Protein AF-0000000087667463 (afdb_homodimer)

Structure (mmCIF, N/CA/C/O backbone):
data_AF-0000000087667463-model_v1
#
loop_
_entity.id
_entity.type
_entity.pdbx_description
1 polymer 'Transcriptional regulator'
#
loop_
_atom_site.group_PDB
_atom_site.id
_atom_site.type_symbol
_atom_site.label_atom_id
_atom_site.label_alt_id
_atom_site.label_comp_id
_atom_site.label_asym_id
_atom_site.label_entity_id
_atom_site.label_seq_id
_atom_site.pdbx_PDB_ins_code
_atom_site.Cartn_x
_atom_site.Cartn_y
_atom_site.Cartn_z
_atom_site.occupancy
_atom_site.B_iso_or_equiv
_atom_site.auth_seq_id
_atom_site.auth_comp_id
_atom_site.auth_asym_id
_atom_site.auth_atom_id
_atom_site.pdbx_PDB_model_num
ATOM 1 N N . MET A 1 1 ? -29.719 49.25 35.094 1 27.09 1 MET A N 1
ATOM 2 C CA . MET A 1 1 ? -29.391 49.5 33.688 1 27.09 1 MET A CA 1
ATOM 3 C C . MET A 1 1 ? -28.266 48.594 33.219 1 27.09 1 MET A C 1
ATOM 5 O O . MET A 1 1 ? -27.125 48.719 33.656 1 27.09 1 MET A O 1
ATOM 9 N N . GLY A 1 2 ? -28.531 47.281 32.938 1 29.91 2 GLY A N 1
ATOM 10 C CA . GLY A 1 2 ? -27.625 46.188 32.688 1 29.91 2 GLY A CA 1
ATOM 11 C C . GLY A 1 2 ? -26.734 46.375 31.5 1 29.91 2 GLY A C 1
ATOM 12 O O . GLY A 1 2 ? -27.203 46.75 30.422 1 29.91 2 GLY A O 1
ATOM 13 N N . GLN A 1 3 ? -25.438 46.906 31.562 1 31.77 3 GLN A N 1
ATOM 14 C CA . GLN A 1 3 ? -24.422 47.188 30.547 1 31.77 3 GLN A CA 1
ATOM 15 C C . GLN A 1 3 ? -24.234 46 29.625 1 31.77 3 GLN A C 1
ATOM 17 O O . GLN A 1 3 ? -23.844 44.938 30.062 1 31.77 3 GLN A O 1
ATOM 22 N N . SER A 1 4 ? -25.047 45.906 28.531 1 30.77 4 SER A N 1
ATOM 23 C CA . SER A 1 4 ? -24.906 44.969 27.438 1 30.77 4 SER A CA 1
ATOM 24 C C . SER A 1 4 ? -23.516 45 26.828 1 30.77 4 SER A C 1
ATOM 26 O O . SER A 1 4 ? -23.094 46.031 26.297 1 30.77 4 SER A O 1
ATOM 28 N N . ILE A 1 5 ? -22.5 44.438 27.344 1 35.69 5 ILE A N 1
ATOM 29 C CA . ILE A 1 5 ? -21.172 44.281 26.734 1 35.69 5 ILE A CA 1
ATOM 30 C C . ILE A 1 5 ? -21.312 43.781 25.297 1 35.69 5 ILE A C 1
ATOM 32 O O . ILE A 1 5 ? -21.781 42.688 25.078 1 35.69 5 ILE A O 1
ATOM 36 N N . ILE A 1 6 ? -21.781 44.625 24.375 1 33.06 6 ILE A N 1
ATOM 37 C CA . ILE A 1 6 ? -21.719 44.281 22.953 1 33.06 6 ILE A CA 1
ATOM 38 C C . ILE A 1 6 ? -20.297 43.844 22.609 1 33.06 6 ILE A C 1
ATOM 40 O O . ILE A 1 6 ? -19.359 44.625 22.719 1 33.06 6 ILE A O 1
ATOM 44 N N . ALA A 1 7 ? -19.938 42.656 22.844 1 36.66 7 ALA A N 1
ATOM 45 C CA . ALA A 1 7 ? -18.703 42.094 22.281 1 36.66 7 ALA A CA 1
ATOM 46 C C . ALA A 1 7 ? -18.516 42.531 20.844 1 36.66 7 ALA A C 1
ATOM 48 O O . ALA A 1 7 ? -19.422 42.406 20.016 1 36.66 7 ALA A O 1
ATOM 49 N N . ASP A 1 8 ? -17.828 43.594 20.625 1 32.53 8 ASP A N 1
ATOM 50 C CA . ASP A 1 8 ? -17.344 43.969 19.297 1 32.53 8 ASP A CA 1
ATOM 51 C C . ASP A 1 8 ? -16.906 42.75 18.5 1 32.53 8 ASP A C 1
ATOM 53 O O . ASP A 1 8 ? -15.961 42.062 18.891 1 32.53 8 ASP A O 1
ATOM 57 N N . ARG A 1 9 ? -17.844 42 17.969 1 36.62 9 ARG A N 1
ATOM 58 C CA . ARG A 1 9 ? -17.516 41.062 16.922 1 36.62 9 ARG A CA 1
ATOM 59 C C . ARG A 1 9 ? -16.625 41.688 15.859 1 36.62 9 ARG A C 1
ATOM 61 O O . ARG A 1 9 ? -17.109 42.406 14.969 1 36.62 9 ARG A O 1
ATOM 68 N N . GLY A 1 10 ? -15.555 42.281 16.188 1 34.34 10 GLY A N 1
ATOM 69 C CA . GLY A 1 10 ? -14.664 42.594 15.078 1 34.34 10 GLY A CA 1
ATOM 70 C C . GLY A 1 10 ? -14.609 41.5 14.031 1 34.34 10 GLY A C 1
ATOM 71 O O . GLY A 1 10 ? -13.961 40.469 14.234 1 34.34 10 GLY A O 1
ATOM 72 N N . VAL A 1 11 ? -15.656 41.125 13.305 1 37.19 11 VAL A N 1
ATOM 73 C CA . VAL A 1 11 ? -15.508 40.438 12.039 1 37.19 11 VAL A CA 1
ATOM 74 C C . VAL A 1 11 ? -14.328 41 11.258 1 37.19 11 VAL A C 1
ATOM 76 O O . VAL A 1 11 ? -14.312 42.188 10.938 1 37.19 11 VAL A O 1
ATOM 79 N N . MET A 1 12 ? -13.117 40.781 11.523 1 37.16 12 MET A N 1
ATOM 80 C CA . MET A 1 12 ? -12.086 41.094 10.539 1 37.16 12 MET A CA 1
ATOM 81 C C . MET A 1 12 ? -12.617 40.969 9.117 1 37.16 12 MET A C 1
ATOM 83 O O . MET A 1 12 ? -13.156 39.938 8.742 1 37.16 12 MET A O 1
ATOM 87 N N . GLY A 1 13 ? -13.266 41.938 8.375 1 36.5 13 GLY A N 1
ATOM 88 C CA . GLY A 1 13 ? -13.555 42.125 6.965 1 36.5 13 GLY A CA 1
ATOM 89 C C . GLY A 1 13 ? -12.656 41.312 6.059 1 36.5 13 GLY A C 1
ATOM 90 O O . GLY A 1 13 ? -11.641 40.781 6.504 1 36.5 13 GLY A O 1
ATOM 91 N N . GLU A 1 14 ? -13.18 40.906 4.766 1 41.84 14 GLU A N 1
ATOM 92 C CA . GLU A 1 14 ? -12.531 40.281 3.605 1 41.84 14 GLU A CA 1
ATOM 93 C C . GLU A 1 14 ? -11.109 40.812 3.432 1 41.84 14 GLU A C 1
ATOM 95 O O . GLU A 1 14 ? -10.523 40.688 2.352 1 41.84 14 GLU A O 1
ATOM 100 N N . HIS A 1 15 ? -10.578 41.75 4.102 1 43.38 15 HIS A N 1
ATOM 101 C CA . HIS A 1 15 ? -9.242 42.25 3.781 1 43.38 15 HIS A CA 1
ATOM 102 C C . HIS A 1 15 ? -8.25 41.094 3.643 1 43.38 15 HIS A C 1
ATOM 104 O O . HIS A 1 15 ? -8.5 40 4.141 1 43.38 15 HIS A O 1
ATOM 110 N N . SER A 1 16 ? -7.141 41.406 2.828 1 52.19 16 SER A N 1
ATOM 111 C CA . SER A 1 16 ? -5.941 40.656 2.463 1 52.19 16 SER A CA 1
ATOM 112 C C . SER A 1 16 ? -5.41 39.844 3.645 1 52.19 16 SER A C 1
ATOM 114 O O . SER A 1 16 ? -4.582 40.344 4.418 1 52.19 16 SER A O 1
ATOM 116 N N . ARG A 1 17 ? -6.094 39.094 4.371 1 67.06 17 ARG A N 1
ATOM 117 C CA . ARG A 1 17 ? -5.66 38.5 5.617 1 67.06 17 ARG A CA 1
ATOM 118 C C . ARG A 1 17 ? -4.453 37.594 5.395 1 67.06 17 ARG A C 1
ATOM 120 O O . ARG A 1 17 ? -4.406 36.844 4.422 1 67.06 17 ARG A O 1
ATOM 127 N N . LYS A 1 18 ? -3.363 38.031 5.926 1 87.12 18 LYS A N 1
ATOM 128 C CA . LYS A 1 18 ? -2.162 37.219 6.043 1 87.12 18 LYS A CA 1
ATOM 129 C C . LYS A 1 18 ? -2.52 35.781 6.336 1 87.12 18 LYS A C 1
ATOM 131 O O . LYS A 1 18 ? -3.453 35.5 7.094 1 87.12 18 LYS A O 1
ATOM 136 N N . PRO A 1 19 ? -1.957 34.906 5.648 1 94 19 PRO A N 1
ATOM 137 C CA . PRO A 1 19 ? -2.186 33.5 5.961 1 94 19 PRO A CA 1
ATOM 138 C C . PRO A 1 19 ? -2.055 33.188 7.449 1 94 19 PRO A C 1
ATOM 140 O O . PRO A 1 19 ? -1.229 33.812 8.141 1 94 19 PRO A O 1
ATOM 143 N N . TYR A 1 20 ? -2.92 32.375 7.926 1 95.19 20 TYR A N 1
ATOM 144 C CA . TYR A 1 20 ? -2.848 31.938 9.312 1 95.19 20 TYR A CA 1
ATOM 145 C C . TYR A 1 20 ? -1.915 30.734 9.453 1 95.19 20 TYR A C 1
ATOM 147 O O . TYR A 1 20 ? -2.066 29.734 8.742 1 95.19 20 TYR A O 1
ATOM 155 N N . HIS A 1 21 ? -0.917 30.828 10.32 1 96.5 21 HIS A N 1
ATOM 156 C CA . HIS A 1 21 ? -0.039 29.703 10.625 1 96.5 21 HIS A CA 1
ATOM 157 C C . HIS A 1 21 ? -0.737 28.688 11.531 1 96.5 21 HIS A C 1
ATOM 159 O O . HIS A 1 21 ? -0.805 28.875 12.742 1 96.5 21 HIS A O 1
ATOM 165 N N . TYR A 1 22 ? -1.248 27.688 10.984 1 96.81 22 TYR A N 1
ATOM 166 C CA . TYR A 1 22 ? -2.072 26.688 11.672 1 96.81 22 TYR A CA 1
ATOM 167 C C . TYR A 1 22 ? -1.214 25.562 12.234 1 96.81 22 TYR A C 1
ATOM 169 O O . TYR A 1 22 ? -0.818 24.656 11.508 1 96.81 22 TYR A O 1
ATOM 177 N N . THR A 1 23 ? -1.034 25.516 13.562 1 97 23 THR A N 1
ATOM 178 C CA . THR A 1 23 ? -0.181 24.516 14.188 1 97 23 THR A CA 1
ATOM 179 C C . THR A 1 23 ? -1.001 23.594 15.086 1 97 23 THR A C 1
ATOM 181 O O . THR A 1 23 ? -0.473 22.625 15.633 1 97 23 THR A O 1
ATOM 184 N N . GLU A 1 24 ? -2.268 23.781 15.109 1 95.44 24 GLU A N 1
ATOM 185 C CA . GLU A 1 24 ? -3.139 23.078 16.047 1 95.44 24 GLU A CA 1
ATOM 186 C C . GLU A 1 24 ? -3.246 21.594 15.703 1 95.44 24 GLU A C 1
ATOM 188 O O . GLU A 1 24 ? -3.658 20.781 16.531 1 95.44 24 GLU A O 1
ATOM 193 N N . CYS A 1 25 ? -2.885 21.266 14.531 1 97.06 25 CYS A N 1
ATOM 194 C CA . CYS A 1 25 ? -2.965 19.859 14.133 1 97.06 25 CYS A CA 1
ATOM 195 C C . CYS A 1 25 ? -1.674 19.125 14.477 1 97.06 25 CYS A C 1
ATOM 197 O O . CYS A 1 25 ? -1.529 17.953 14.156 1 97.06 25 CYS A O 1
ATOM 199 N N . GLY A 1 26 ? -0.695 19.781 14.945 1 96.44 26 GLY A N 1
ATOM 200 C CA . GLY A 1 26 ? 0.558 19.141 15.328 1 96.44 26 GLY A CA 1
ATOM 201 C C . GLY A 1 26 ? 1.656 19.328 14.297 1 96.44 26 GLY A C 1
ATOM 202 O O . GLY A 1 26 ? 2.791 18.891 14.508 1 96.44 26 GLY A O 1
ATOM 203 N N . LEU A 1 27 ? 1.335 19.938 13.188 1 97.75 27 LEU A N 1
ATOM 204 C CA . LEU A 1 27 ? 2.318 20.25 12.156 1 97.75 27 LEU A CA 1
ATOM 205 C C . LEU A 1 27 ? 2.746 21.719 12.25 1 97.75 27 LEU A C 1
ATOM 207 O O . LEU A 1 27 ? 1.954 22.578 12.641 1 97.75 27 LEU A O 1
ATOM 211 N N . ASP A 1 28 ? 3.975 22 11.766 1 96.62 28 ASP A N 1
ATOM 212 C CA . ASP A 1 28 ? 4.508 23.344 11.891 1 96.62 28 ASP A CA 1
ATOM 213 C C . ASP A 1 28 ? 4.539 24.062 10.539 1 96.62 28 ASP A C 1
ATOM 215 O O . ASP A 1 28 ? 4.941 25.219 10.445 1 96.62 28 ASP A O 1
ATOM 219 N N . ASN A 1 29 ? 4.09 23.391 9.539 1 95.81 29 ASN A N 1
ATOM 220 C CA . ASN A 1 29 ? 4.324 23.938 8.211 1 95.81 29 ASN A CA 1
ATOM 221 C C . ASN A 1 29 ? 3.018 24.125 7.445 1 95.81 29 ASN A C 1
ATOM 223 O O . ASN A 1 29 ? 3.006 24.125 6.211 1 95.81 29 ASN A O 1
ATOM 227 N N . VAL A 1 30 ? 1.88 24.297 8.141 1 97.5 30 VAL A N 1
ATOM 228 C CA . VAL A 1 30 ? 0.585 24.453 7.48 1 97.5 30 VAL A CA 1
ATOM 229 C C . VAL A 1 30 ? 0.099 25.891 7.617 1 97.5 30 VAL A C 1
ATOM 231 O O . VAL A 1 30 ? 0.111 26.453 8.711 1 97.5 30 VAL A O 1
ATOM 234 N N . PHE A 1 31 ? -0.354 26.438 6.531 1 97.5 31 PHE A N 1
ATOM 235 C CA . PHE A 1 31 ? -0.906 27.781 6.508 1 97.5 31 PHE A CA 1
ATOM 236 C C . PHE A 1 31 ? -2.256 27.812 5.801 1 97.5 31 PHE A C 1
ATOM 238 O O . PHE A 1 31 ? -2.459 27.094 4.82 1 97.5 31 PHE A O 1
ATOM 245 N N . LEU A 1 32 ? -3.162 28.672 6.32 1 97.44 32 LEU A N 1
ATOM 246 C CA . LEU A 1 32 ? -4.5 28.797 5.758 1 97.44 32 LEU A CA 1
ATOM 247 C C . LEU A 1 32 ? -4.707 30.203 5.172 1 97.44 32 LEU A C 1
ATOM 249 O O . LEU A 1 32 ? -4.418 31.203 5.828 1 97.44 32 LEU A O 1
ATOM 253 N N . LEU A 1 33 ? -5.203 30.25 4.035 1 96.69 33 LEU A N 1
ATOM 254 C CA . LEU A 1 33 ? -5.441 31.531 3.383 1 96.69 33 LEU A CA 1
ATOM 255 C C . LEU A 1 33 ? -6.793 32.125 3.785 1 96.69 33 LEU A C 1
ATOM 257 O O . LEU A 1 33 ? -6.988 33.312 3.762 1 96.69 33 LEU A O 1
ATOM 261 N N . ASN A 1 34 ? -7.699 31.312 4.055 1 96.38 34 ASN A N 1
ATOM 262 C CA . ASN A 1 34 ? -9.062 31.641 4.457 1 96.38 34 ASN A CA 1
ATOM 263 C C . ASN A 1 34 ? -9.711 30.5 5.223 1 96.38 34 ASN A C 1
ATOM 265 O O . ASN A 1 34 ? -9.023 29.641 5.77 1 96.38 34 ASN A O 1
ATOM 269 N N . GLY A 1 35 ? -11.023 30.562 5.457 1 96.69 35 GLY A N 1
ATOM 270 C CA . GLY A 1 35 ? -11.758 29.484 6.098 1 96.69 35 GLY A CA 1
ATOM 271 C C . GLY A 1 35 ? -11.562 29.438 7.605 1 96.69 35 GLY A C 1
ATOM 272 O O . GLY A 1 35 ? -11.711 28.391 8.227 1 96.69 35 GLY A O 1
ATOM 273 N N . PHE A 1 36 ? -11.094 30.484 8.141 1 96.69 36 PHE A N 1
ATOM 274 C CA . PHE A 1 36 ? -10.922 30.578 9.586 1 96.69 36 PHE A CA 1
ATOM 275 C C . PHE A 1 36 ? -11.344 31.953 10.094 1 96.69 36 PHE A C 1
ATOM 277 O O . PHE A 1 36 ? -11.5 32.906 9.312 1 96.69 36 PHE A O 1
ATOM 284 N N . VAL A 1 37 ? -11.703 32.062 11.438 1 94.38 37 VAL A N 1
ATOM 285 C CA . VAL A 1 37 ? -12.008 33.312 12.141 1 94.38 37 VAL A CA 1
ATOM 286 C C . VAL A 1 37 ? -11.211 33.375 13.438 1 94.38 37 VAL A C 1
ATOM 288 O O . VAL A 1 37 ? -11.117 32.375 14.172 1 94.38 37 VAL A O 1
ATOM 291 N N . ILE A 1 38 ? -10.602 34.438 13.625 1 91.69 38 ILE A N 1
ATOM 292 C CA . ILE A 1 38 ? -9.859 34.656 14.859 1 91.69 38 ILE A CA 1
ATOM 293 C C . ILE A 1 38 ? -10.648 35.562 15.797 1 91.69 38 ILE A C 1
ATOM 295 O O . ILE A 1 38 ? -11.047 36.656 15.406 1 91.69 38 ILE A O 1
ATOM 299 N N . GLU A 1 39 ? -10.977 35.031 16.938 1 89.56 39 GLU A N 1
ATOM 300 C CA . GLU A 1 39 ? -11.68 35.812 17.938 1 89.56 39 GLU A CA 1
ATOM 301 C C . GLU A 1 39 ? -10.805 36.031 19.172 1 89.56 39 GLU A C 1
ATOM 303 O O . GLU A 1 39 ? -10.148 35.094 19.641 1 89.56 39 GLU A O 1
ATOM 308 N N . ARG A 1 40 ? -10.617 37.219 19.578 1 86.81 40 ARG A N 1
ATOM 309 C CA . ARG A 1 40 ? -9.844 37.562 20.766 1 86.81 40 ARG A CA 1
ATOM 310 C C . ARG A 1 40 ? -10.727 37.594 22.016 1 86.81 40 ARG A C 1
ATOM 312 O O . ARG A 1 40 ? -11.742 38.281 22.062 1 86.81 40 ARG A O 1
ATOM 319 N N . MET A 1 41 ? -10.508 36.562 22.797 1 84.56 41 MET A N 1
ATOM 320 C CA . MET A 1 41 ? -11.211 36.5 24.078 1 84.56 41 MET A CA 1
ATOM 321 C C . MET A 1 41 ? -10.234 36.656 25.234 1 84.56 41 MET A C 1
ATOM 323 O O . MET A 1 41 ? -9.328 35.844 25.422 1 84.56 41 MET A O 1
ATOM 327 N N . ASP A 1 42 ? -10.516 37.625 26.25 1 86.19 42 ASP A N 1
ATOM 328 C CA . ASP A 1 42 ? -9.711 37.844 27.453 1 86.19 42 ASP A CA 1
ATOM 329 C C . ASP A 1 42 ? -8.219 37.844 27.125 1 86.19 42 ASP A C 1
ATOM 331 O O . ASP A 1 42 ? -7.445 37.125 27.766 1 86.19 42 ASP A O 1
ATOM 335 N N . ASP A 1 43 ? -7.652 38.438 25.969 1 86.5 43 ASP A N 1
ATOM 336 C CA . ASP A 1 43 ? -6.266 38.625 25.562 1 86.5 43 ASP A CA 1
ATOM 337 C C . ASP A 1 43 ? -5.676 37.375 24.922 1 86.5 43 ASP A C 1
ATOM 339 O O . ASP A 1 43 ? -4.457 37.25 24.812 1 86.5 43 ASP A O 1
ATOM 343 N N . GLU A 1 44 ? -6.629 36.438 24.812 1 88 44 GLU A N 1
ATOM 344 C CA . GLU A 1 44 ? -6.18 35.219 24.094 1 88 44 GLU A CA 1
ATOM 345 C C . GLU A 1 44 ? -6.895 35.094 22.75 1 88 44 GLU A C 1
ATOM 347 O O . GLU A 1 44 ? -8.07 35.438 22.625 1 88 44 GLU A O 1
ATOM 352 N N . ASP A 1 45 ? -6.133 34.75 21.797 1 86.31 45 ASP A N 1
ATOM 353 C CA . ASP A 1 45 ? -6.703 34.5 20.484 1 86.31 45 ASP A CA 1
ATOM 354 C C . ASP A 1 45 ? -7.258 33.094 20.359 1 86.31 45 ASP A C 1
ATOM 356 O O . ASP A 1 45 ? -6.629 32.125 20.812 1 86.31 45 ASP A O 1
ATOM 360 N N . TYR A 1 46 ? -8.539 33.031 20.016 1 89.81 46 TYR A N 1
ATOM 361 C CA . TYR A 1 46 ? -9.164 31.75 19.672 1 89.81 46 TYR A CA 1
ATOM 362 C C . TYR A 1 46 ? -9.477 31.672 18.188 1 89.81 46 TYR A C 1
ATOM 364 O O . TYR A 1 46 ? -9.961 32.625 17.594 1 89.81 46 TYR A O 1
ATOM 372 N N . VAL A 1 47 ? -9.008 30.547 17.547 1 92.19 47 VAL A N 1
ATOM 373 C CA . VAL A 1 47 ? -9.242 30.422 16.125 1 92.19 47 VAL A CA 1
ATOM 374 C C . VAL A 1 47 ? -10.289 29.344 15.859 1 92.19 47 VAL A C 1
ATOM 376 O O . VAL A 1 47 ? -10.266 28.266 16.484 1 92.19 47 VAL A O 1
ATOM 379 N N . SER A 1 48 ? -11.258 29.672 15.016 1 94.88 48 SER A N 1
ATOM 380 C CA . SER A 1 48 ? -12.25 28.719 14.539 1 94.88 48 SER A CA 1
ATOM 381 C C . SER A 1 48 ? -12.062 28.406 13.062 1 94.88 48 SER A C 1
ATOM 383 O O . SER A 1 48 ? -12.039 29.312 12.227 1 94.88 48 SER A O 1
ATOM 385 N N . VAL A 1 49 ? -11.891 27.078 12.75 1 97.25 49 VAL A N 1
ATOM 386 C CA . VAL A 1 49 ? -11.656 26.641 11.375 1 97.25 49 VAL A CA 1
ATOM 387 C C . VAL A 1 49 ? -12.898 25.953 10.82 1 97.25 49 VAL A C 1
ATOM 389 O O . VAL A 1 49 ? -13.484 25.094 11.492 1 97.25 49 VAL A O 1
ATOM 392 N N . GLU A 1 50 ? -13.273 26.391 9.648 1 97.25 50 GLU A N 1
ATOM 393 C CA . GLU A 1 50 ? -14.438 25.797 8.992 1 97.25 50 GLU A CA 1
ATOM 394 C C . GLU A 1 50 ? -14.141 24.375 8.523 1 97.25 50 GLU A C 1
ATOM 396 O O . GLU A 1 50 ? -13.094 24.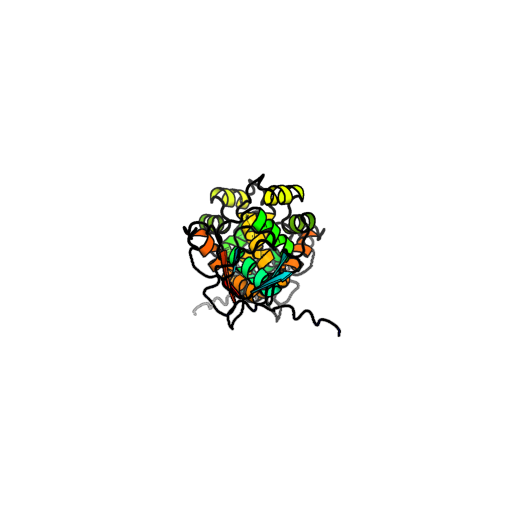109 7.926 1 97.25 50 GLU A O 1
ATOM 401 N N . LYS A 1 51 ? -15.164 23.406 8.789 1 97.88 51 LYS A N 1
ATOM 402 C CA . LYS A 1 51 ? -15.07 22.031 8.32 1 97.88 51 LYS A CA 1
ATOM 403 C C . LYS A 1 51 ? -13.695 21.438 8.602 1 97.88 51 LYS A C 1
ATOM 405 O O . LYS A 1 51 ? -13.039 20.922 7.703 1 97.88 51 LYS A O 1
ATOM 410 N N . ILE A 1 52 ? -13.305 21.484 9.836 1 97.81 52 ILE A N 1
ATOM 411 C CA . ILE A 1 52 ? -11.961 21.156 10.289 1 97.81 52 ILE A CA 1
ATOM 412 C C . ILE A 1 52 ? -11.617 19.734 9.859 1 97.81 52 ILE A C 1
ATOM 414 O O . ILE A 1 52 ? -10.469 19.438 9.492 1 97.81 52 ILE A O 1
ATOM 418 N N . ASP A 1 53 ? -12.57 18.828 9.891 1 97.94 53 ASP A N 1
ATOM 419 C CA . ASP A 1 53 ? -12.328 17.453 9.469 1 97.94 53 ASP A CA 1
ATOM 420 C C . ASP A 1 53 ? -11.906 17.391 8 1 97.94 53 ASP A C 1
ATOM 422 O O . ASP A 1 53 ? -11.016 16.625 7.633 1 97.94 53 ASP A O 1
ATOM 426 N N . ASP A 1 54 ? -12.523 18.203 7.211 1 98.31 54 ASP A N 1
ATOM 427 C CA . ASP A 1 54 ? -12.195 18.25 5.789 1 98.31 54 ASP A CA 1
ATOM 428 C C . ASP A 1 54 ? -10.805 18.844 5.566 1 98.31 54 ASP A C 1
ATOM 430 O O . ASP A 1 54 ? -10.094 18.438 4.648 1 98.31 54 ASP A O 1
ATOM 434 N N . LEU A 1 55 ? -10.477 19.812 6.363 1 98.62 55 LEU A N 1
ATOM 435 C CA . LEU A 1 55 ? -9.133 20.359 6.273 1 98.62 55 L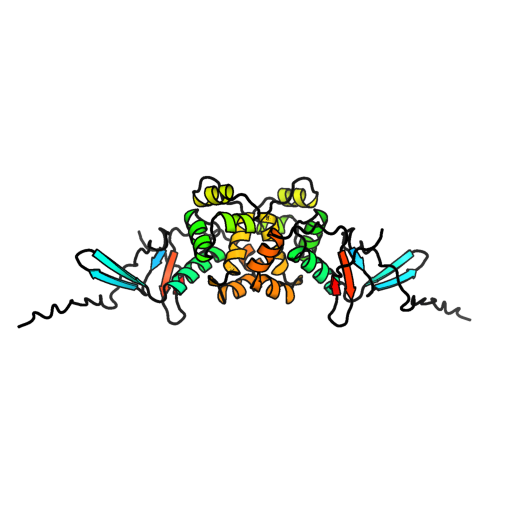EU A CA 1
ATOM 436 C C . LEU A 1 55 ? -8.086 19.297 6.566 1 98.62 55 LEU A C 1
ATOM 438 O O . LEU A 1 55 ? -7.133 19.141 5.805 1 98.62 55 LEU A O 1
ATOM 442 N N . TRP A 1 56 ? -8.273 18.578 7.656 1 98.69 56 TRP A N 1
ATOM 443 C CA . TRP A 1 56 ? -7.297 17.578 8.047 1 98.69 56 TRP A CA 1
ATOM 444 C C . TRP A 1 56 ? -7.207 16.469 7.004 1 98.69 56 TRP A C 1
ATOM 446 O O . TRP A 1 56 ? -6.113 15.992 6.684 1 98.69 56 TRP A O 1
ATOM 456 N N . LYS A 1 57 ? -8.336 16.094 6.449 1 98.69 57 LYS A N 1
ATOM 457 C CA . LYS A 1 57 ? -8.344 15.141 5.34 1 98.69 57 LYS A CA 1
ATOM 458 C C . LYS A 1 57 ? -7.527 15.672 4.164 1 98.69 57 LYS A C 1
ATOM 460 O O . LYS A 1 57 ? -6.715 14.945 3.586 1 98.69 57 LYS A O 1
ATOM 465 N N . SER A 1 58 ? -7.73 16.922 3.834 1 98.5 58 SER A N 1
ATOM 466 C CA . SER A 1 58 ? -7.035 17.531 2.701 1 98.5 58 SER A CA 1
ATOM 467 C C . SER A 1 58 ? -5.531 17.578 2.938 1 98.5 58 SER A C 1
ATOM 469 O O . SER A 1 58 ? -4.746 17.359 2.014 1 98.5 58 SER A O 1
ATOM 471 N N . ILE A 1 59 ? -5.148 17.875 4.137 1 98.56 59 ILE A N 1
ATOM 472 C CA . ILE A 1 59 ? -3.732 17.875 4.492 1 98.56 59 ILE A CA 1
ATOM 473 C C . ILE A 1 59 ? -3.15 16.484 4.309 1 98.56 59 ILE A C 1
ATOM 475 O O . ILE A 1 59 ? -2.115 16.312 3.664 1 98.56 59 ILE A O 1
ATOM 479 N N . GLY A 1 60 ? -3.834 15.461 4.844 1 98.69 60 GLY A N 1
ATOM 480 C CA . GLY A 1 60 ? -3.385 14.086 4.703 1 98.69 60 GLY A CA 1
ATOM 481 C C . GLY A 1 60 ? -3.256 13.641 3.26 1 98.69 60 GLY A C 1
ATOM 482 O O . GLY A 1 60 ? -2.262 13.016 2.883 1 98.69 60 GLY A O 1
ATOM 483 N N . LEU A 1 61 ? -4.301 13.953 2.51 1 98.44 61 LEU A N 1
ATOM 484 C CA . LEU A 1 61 ? -4.297 13.586 1.099 1 98.44 61 LEU A CA 1
ATOM 485 C C . LEU A 1 61 ? -3.143 14.258 0.363 1 98.44 61 LEU A C 1
ATOM 487 O O . LEU A 1 61 ? -2.492 13.641 -0.48 1 98.44 61 LEU A O 1
ATOM 491 N N . ASP A 1 62 ? -2.869 15.5 0.665 1 96.88 62 ASP A N 1
ATOM 492 C CA . ASP A 1 62 ? -1.758 16.203 0.032 1 96.88 62 ASP A CA 1
ATOM 493 C C . ASP A 1 62 ? -0.422 15.555 0.391 1 96.88 62 ASP A C 1
ATOM 495 O O . ASP A 1 62 ? 0.439 15.375 -0.473 1 96.88 62 ASP A O 1
ATOM 499 N N . LEU A 1 63 ? -0.274 15.203 1.629 1 96.88 63 LEU A N 1
ATOM 500 C CA . LEU A 1 63 ? 0.953 14.57 2.096 1 96.88 63 LEU A CA 1
ATOM 501 C C . LEU A 1 63 ? 1.213 13.273 1.338 1 96.88 63 LEU A C 1
ATOM 503 O O . LEU A 1 63 ? 2.324 13.039 0.857 1 96.88 63 LEU A O 1
ATOM 507 N N . VAL A 1 64 ? 0.173 12.43 1.123 1 97.56 64 VAL A N 1
ATOM 508 C CA . VAL A 1 64 ? 0.398 11.07 0.649 1 97.56 64 VAL A CA 1
ATOM 509 C C . VAL A 1 64 ? 0.421 11.047 -0.877 1 97.56 64 VAL A C 1
ATOM 511 O O . VAL A 1 64 ? 0.849 10.062 -1.485 1 97.56 64 VAL A O 1
ATOM 514 N N . THR A 1 65 ? 0.027 12.141 -1.511 1 96.44 65 THR A N 1
ATOM 515 C CA . THR A 1 65 ? -0.047 12.109 -2.967 1 96.44 65 THR A CA 1
ATOM 516 C C . THR A 1 65 ? 1.002 13.031 -3.582 1 96.44 65 THR A C 1
ATOM 518 O O . THR A 1 65 ? 1.333 12.906 -4.762 1 96.44 65 THR A O 1
ATOM 521 N N . HIS A 1 66 ? 1.579 13.953 -2.734 1 93.19 66 HIS A N 1
ATOM 522 C CA . HIS A 1 66 ? 2.404 14.977 -3.377 1 93.19 66 HIS A CA 1
ATOM 523 C C . HIS A 1 66 ? 3.762 15.094 -2.693 1 93.19 66 HIS A C 1
ATOM 525 O O . HIS A 1 66 ? 4.719 15.594 -3.289 1 93.19 66 HIS A O 1
ATOM 531 N N . GLN A 1 67 ? 3.834 14.695 -1.511 1 90.12 67 GLN A N 1
ATOM 532 C CA . GLN A 1 67 ? 5.109 14.805 -0.815 1 90.12 67 GLN A CA 1
ATOM 533 C C . GLN A 1 67 ? 5.934 13.531 -0.965 1 90.12 67 GLN A C 1
ATOM 535 O O . GLN A 1 67 ? 5.48 12.445 -0.603 1 90.12 67 GLN A O 1
ATOM 540 N N . LYS A 1 68 ? 7.102 13.633 -1.404 1 87.69 68 LYS A N 1
ATOM 541 C CA . LYS A 1 68 ? 7.945 12.477 -1.692 1 87.69 68 LYS A CA 1
ATOM 542 C C . LYS A 1 68 ? 8.336 11.75 -0.41 1 87.69 68 LYS A C 1
ATOM 544 O O . LYS A 1 68 ? 8.406 10.516 -0.388 1 87.69 68 LYS A O 1
ATOM 549 N N . PHE A 1 69 ? 8.602 12.539 0.628 1 88.75 69 PHE A N 1
ATOM 550 C CA . PHE A 1 69 ? 8.984 11.961 1.911 1 88.75 69 PHE A CA 1
ATOM 551 C C . PHE A 1 69 ? 8.211 12.609 3.051 1 88.75 69 PHE A C 1
ATOM 553 O O . PHE A 1 69 ? 7.844 13.781 2.973 1 88.75 69 PHE A O 1
ATOM 560 N N . PHE A 1 70 ? 8.016 11.805 4.094 1 91.81 70 PHE A N 1
ATOM 561 C CA . PHE A 1 70 ? 7.355 12.328 5.285 1 91.81 70 PHE A CA 1
ATOM 562 C C . PHE A 1 70 ? 8.383 12.859 6.277 1 91.81 70 PHE A C 1
ATOM 564 O O . PHE A 1 70 ? 9.406 12.227 6.523 1 91.81 70 PHE A O 1
ATOM 571 N N . ALA A 1 71 ? 8.102 14.031 6.871 1 95.12 71 ALA A N 1
ATOM 572 C CA . ALA A 1 71 ? 8.75 14.359 8.141 1 95.12 71 ALA A CA 1
ATOM 573 C C . ALA A 1 71 ? 8.188 13.516 9.281 1 95.12 71 ALA A C 1
ATOM 575 O O . ALA A 1 71 ? 7.07 13.016 9.195 1 95.12 71 ALA A O 1
ATOM 576 N N . PRO A 1 72 ? 8.961 13.336 10.305 1 97.31 72 PRO A N 1
ATOM 577 C CA . PRO A 1 72 ? 8.508 12.539 11.445 1 97.31 72 PRO A CA 1
ATOM 578 C C . PRO A 1 72 ? 7.148 12.984 11.977 1 97.31 72 PRO A C 1
ATOM 580 O O . PRO A 1 72 ? 6.266 12.156 12.203 1 97.31 72 PRO A O 1
ATOM 583 N N . LYS A 1 73 ? 6.906 14.242 12.102 1 97.56 73 LYS A N 1
ATOM 584 C CA . LYS A 1 73 ? 5.648 14.773 12.617 1 97.56 73 LYS A CA 1
ATOM 585 C C . LYS A 1 73 ? 4.492 14.469 11.672 1 97.56 73 LYS A C 1
ATOM 587 O O . LYS A 1 73 ? 3.354 14.289 12.109 1 97.56 73 LYS A O 1
ATOM 592 N N . GLU A 1 74 ? 4.812 14.438 10.391 1 98.12 74 GLU A N 1
ATOM 593 C CA . GLU A 1 74 ? 3.779 14.156 9.398 1 98.12 74 GLU A CA 1
ATOM 594 C C . GLU A 1 74 ? 3.316 12.703 9.477 1 98.12 74 GLU A C 1
ATOM 596 O O . GLU A 1 74 ? 2.135 12.414 9.281 1 98.12 74 GLU A O 1
ATOM 601 N N . LEU A 1 75 ? 4.266 11.828 9.766 1 98.56 75 LEU A N 1
ATOM 602 C CA . LEU A 1 75 ? 3.904 10.43 10 1 98.56 75 LEU A CA 1
ATOM 603 C C . LEU A 1 75 ? 2.975 10.305 11.203 1 98.56 75 LEU A C 1
ATOM 605 O O . LEU A 1 75 ? 1.964 9.602 11.148 1 98.56 75 LEU A O 1
ATOM 609 N N . ARG A 1 76 ? 3.307 10.992 12.258 1 98.56 76 ARG A N 1
ATOM 610 C CA . ARG A 1 76 ? 2.477 10.984 13.461 1 98.56 76 ARG A CA 1
ATOM 611 C C . ARG A 1 76 ? 1.091 11.555 13.164 1 98.56 76 ARG A C 1
ATOM 613 O O . ARG A 1 76 ? 0.085 11.031 13.648 1 98.56 76 ARG A O 1
ATOM 620 N N . PHE A 1 77 ? 1.055 12.609 12.383 1 98.75 77 PHE A N 1
ATOM 621 C CA . PHE A 1 77 ? -0.197 13.242 11.977 1 98.75 77 PHE A CA 1
ATOM 622 C C . PHE A 1 77 ? -1.086 12.25 11.234 1 98.75 77 PHE A C 1
ATOM 624 O O . PHE A 1 77 ? -2.26 12.086 11.57 1 98.75 77 PHE A O 1
ATOM 631 N N . LEU A 1 78 ? -0.546 11.469 10.273 1 98.75 78 LEU A N 1
ATOM 632 C CA . LEU A 1 78 ? -1.291 10.5 9.477 1 98.75 78 LEU A CA 1
ATOM 633 C C . LEU A 1 78 ? -1.805 9.359 10.352 1 98.75 78 LEU A C 1
ATOM 635 O O . LEU A 1 78 ? -2.967 8.961 10.242 1 98.75 78 LEU A O 1
ATOM 639 N N . ARG A 1 79 ? -0.911 8.844 11.188 1 98.69 79 ARG A N 1
ATOM 640 C CA . ARG A 1 79 ? -1.326 7.777 12.094 1 98.69 79 ARG A CA 1
ATOM 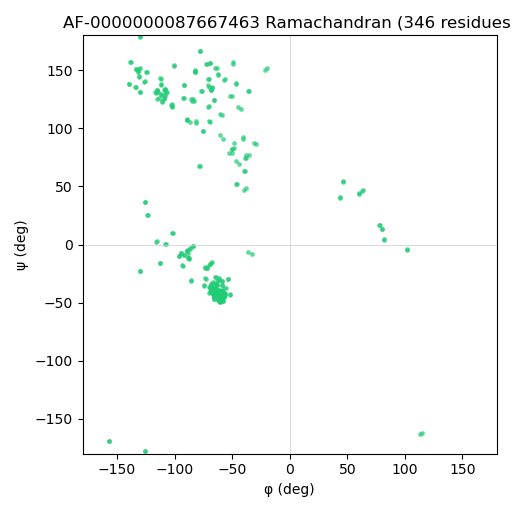641 C C . ARG A 1 79 ? -2.496 8.227 12.961 1 98.69 79 ARG A C 1
ATOM 643 O O . ARG A 1 79 ? -3.455 7.473 13.156 1 98.69 79 ARG A O 1
ATOM 650 N N . GLY A 1 80 ? -2.348 9.461 13.477 1 98.5 80 GLY A N 1
ATOM 651 C CA . GLY A 1 80 ? -3.406 10.008 14.305 1 98.5 80 GLY A CA 1
ATOM 652 C C . GLY A 1 80 ? -4.73 10.141 13.578 1 98.5 80 GLY A C 1
ATOM 653 O O . GLY A 1 80 ? -5.789 9.852 14.141 1 98.5 80 GLY A O 1
ATOM 654 N N . LEU A 1 81 ? -4.695 10.562 12.352 1 98.38 81 LEU A N 1
ATOM 655 C CA . LEU A 1 81 ? -5.906 10.703 11.555 1 98.38 81 LEU A CA 1
ATOM 656 C C . LEU A 1 81 ? -6.582 9.352 11.352 1 98.38 81 LEU A C 1
ATOM 658 O O . LEU A 1 81 ? -7.812 9.281 11.258 1 98.38 81 LEU A O 1
ATOM 662 N N . MET A 1 82 ? -5.773 8.297 11.305 1 98.06 82 MET A N 1
ATOM 663 C CA . MET A 1 82 ? -6.32 6.953 11.125 1 98.06 82 MET A CA 1
ATOM 664 C C . MET A 1 82 ? -6.77 6.367 12.453 1 98.06 82 MET A C 1
ATOM 666 O O . MET A 1 82 ? -7.223 5.223 12.516 1 98.06 82 MET A O 1
ATOM 670 N N . ASP A 1 83 ? -6.562 7.16 13.5 1 97.94 83 ASP A N 1
ATOM 671 C CA . ASP A 1 83 ? -6.953 6.766 14.844 1 97.94 83 ASP A CA 1
ATOM 672 C C . ASP A 1 83 ? -6.246 5.48 15.273 1 97.94 83 ASP A C 1
ATOM 674 O O . ASP A 1 83 ? -6.879 4.551 15.773 1 97.94 83 ASP A O 1
ATOM 678 N N . LEU A 1 84 ? -4.984 5.414 14.992 1 98.19 84 LEU A N 1
ATOM 679 C CA . LEU A 1 84 ? -4.176 4.254 15.344 1 98.19 84 LEU A CA 1
ATOM 680 C C . LEU A 1 84 ? -3.154 4.613 16.422 1 98.19 84 LEU A C 1
ATOM 682 O O . LEU A 1 84 ? -2.572 5.699 16.391 1 98.19 84 LEU A O 1
ATOM 686 N N . THR A 1 85 ? -2.93 3.695 17.312 1 98.44 85 THR A N 1
ATOM 687 C CA . THR A 1 85 ? -1.771 3.777 18.203 1 98.44 85 THR A CA 1
ATOM 688 C C . THR A 1 85 ? -0.503 3.344 17.469 1 98.44 85 THR A C 1
ATOM 690 O O . THR A 1 85 ? -0.573 2.822 16.344 1 98.44 85 THR A O 1
ATOM 693 N N . GLN A 1 86 ? 0.584 3.654 18.109 1 98.5 86 GLN A N 1
ATOM 694 C CA . GLN A 1 86 ? 1.846 3.176 17.562 1 98.5 86 GLN A CA 1
ATOM 695 C C . GLN A 1 86 ? 1.847 1.655 17.422 1 98.5 86 GLN A C 1
ATOM 697 O O . GLN A 1 86 ? 2.318 1.114 16.422 1 98.5 86 GLN A O 1
ATOM 702 N N . LEU A 1 87 ? 1.326 1.009 18.406 1 98.12 87 LEU A N 1
ATOM 703 C CA . LEU A 1 87 ? 1.274 -0.449 18.422 1 98.12 87 LEU A CA 1
ATOM 704 C C . LEU A 1 87 ? 0.397 -0.967 17.281 1 98.12 87 LEU A C 1
ATOM 706 O O . LEU A 1 87 ? 0.769 -1.915 16.594 1 98.12 87 LEU A O 1
ATOM 710 N N . GLU A 1 88 ? -0.736 -0.387 17.062 1 97.88 88 GLU A N 1
ATOM 711 C CA . GLU A 1 88 ? -1.661 -0.818 16.016 1 97.88 88 GLU A CA 1
ATOM 712 C C . GLU A 1 88 ? -1.062 -0.614 14.633 1 97.88 88 GLU A C 1
ATOM 714 O O . GLU A 1 88 ? -1.177 -1.483 13.766 1 97.88 88 GLU A O 1
ATOM 719 N N . LEU A 1 89 ? -0.469 0.513 14.398 1 98.56 89 LEU A N 1
ATOM 720 C CA . LEU A 1 89 ? 0.192 0.736 13.117 1 98.56 89 LEU A CA 1
ATOM 721 C C . LEU A 1 89 ? 1.322 -0.267 12.906 1 98.56 89 LEU A C 1
ATOM 723 O O . LEU A 1 89 ? 1.492 -0.794 11.805 1 98.56 89 LEU A O 1
ATOM 727 N N . ALA A 1 90 ? 2.08 -0.503 13.945 1 98.56 90 ALA A N 1
ATOM 728 C CA . ALA A 1 90 ? 3.184 -1.459 13.875 1 98.56 90 ALA A CA 1
ATOM 729 C C . ALA A 1 90 ? 2.686 -2.842 13.469 1 98.56 90 ALA A C 1
ATOM 731 O O . ALA A 1 90 ? 3.307 -3.512 12.641 1 98.56 90 ALA A O 1
ATOM 732 N N . ARG A 1 91 ? 1.611 -3.262 13.984 1 97.31 91 ARG A N 1
ATOM 733 C CA . ARG A 1 91 ? 1.025 -4.555 13.648 1 97.31 91 ARG A CA 1
ATOM 734 C C . ARG A 1 91 ? 0.638 -4.617 12.172 1 97.31 91 ARG A C 1
ATOM 736 O O . ARG A 1 91 ? 0.913 -5.609 11.492 1 97.31 91 ARG A O 1
ATOM 743 N N . LEU A 1 92 ? 0.048 -3.566 11.703 1 97.5 92 LEU A N 1
ATOM 744 C CA . LEU A 1 92 ? -0.342 -3.508 10.305 1 97.5 92 LEU A CA 1
ATOM 745 C C . LEU A 1 92 ? 0.882 -3.57 9.391 1 97.5 92 LEU A C 1
ATOM 747 O O . LEU A 1 92 ? 0.841 -4.191 8.328 1 97.5 92 LEU A O 1
ATOM 751 N N . LEU A 1 93 ? 1.951 -2.969 9.875 1 98 93 LEU A N 1
ATOM 752 C CA . LEU A 1 93 ? 3.162 -2.859 9.062 1 98 93 LEU A CA 1
ATOM 753 C C . LEU A 1 93 ? 4.094 -4.043 9.32 1 98 93 LEU A C 1
ATOM 755 O O . LEU A 1 93 ? 5.129 -4.172 8.664 1 98 93 LEU A O 1
ATOM 759 N N . ARG A 1 94 ? 3.773 -4.824 10.32 1 96.38 94 ARG A N 1
ATOM 760 C CA . ARG A 1 94 ? 4.543 -6.008 10.688 1 96.38 94 ARG A CA 1
ATOM 761 C C . ARG A 1 94 ? 5.953 -5.625 11.125 1 96.38 94 ARG A C 1
ATOM 763 O O . ARG A 1 94 ? 6.934 -6.223 10.672 1 96.38 94 ARG A O 1
ATOM 770 N N . VAL A 1 95 ? 5.98 -4.664 11.945 1 97.75 95 VAL A N 1
ATOM 771 C CA . VAL A 1 95 ? 7.203 -4.246 12.625 1 97.75 95 VAL A CA 1
ATOM 772 C C . VAL A 1 95 ? 6.945 -4.117 14.125 1 97.75 95 VAL A C 1
ATOM 774 O O . VAL A 1 95 ? 5.836 -4.387 14.594 1 97.75 95 VAL A O 1
ATOM 777 N N . GLU A 1 96 ? 7.965 -3.779 14.828 1 98 96 GLU A N 1
ATOM 778 C CA . GLU A 1 96 ? 7.824 -3.531 16.266 1 98 96 GLU A CA 1
ATOM 779 C C . GLU A 1 96 ? 7.32 -2.117 16.531 1 98 96 GLU A C 1
ATOM 781 O O . GLU A 1 96 ? 7.621 -1.191 15.773 1 98 96 GLU A O 1
ATOM 786 N N . ASP A 1 97 ? 6.562 -1.994 17.672 1 97.69 97 ASP A N 1
ATOM 787 C CA . ASP A 1 97 ? 6.066 -0.677 18.062 1 97.69 97 ASP A CA 1
ATOM 788 C C . ASP A 1 97 ? 7.219 0.307 18.266 1 97.69 97 ASP A C 1
ATOM 790 O O . ASP A 1 97 ? 7.113 1.476 17.875 1 97.69 97 ASP A O 1
ATOM 794 N 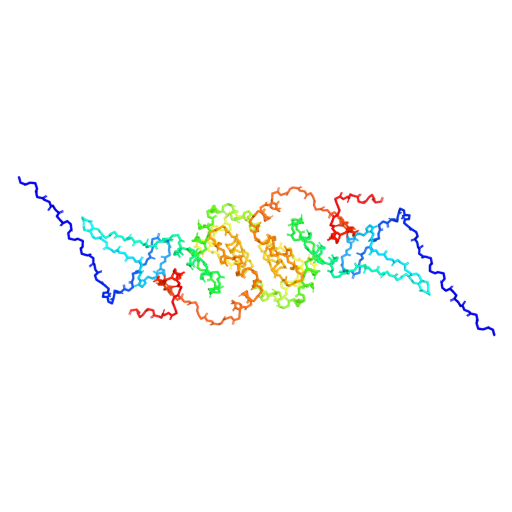N . GLN A 1 98 ? 8.305 -0.115 18.734 1 98.56 98 GLN A N 1
ATOM 795 C CA . GLN A 1 98 ? 9.469 0.735 18.938 1 98.56 98 GLN A CA 1
ATOM 796 C C . GLN A 1 98 ? 9.992 1.278 17.609 1 98.56 98 GLN A C 1
ATOM 798 O O . GLN A 1 98 ? 10.5 2.402 17.547 1 98.56 98 GLN A O 1
ATOM 803 N N . THR A 1 99 ? 9.883 0.461 16.562 1 98.69 99 THR A N 1
ATOM 804 C CA . THR A 1 99 ? 10.297 0.892 15.242 1 98.69 99 THR A CA 1
ATOM 805 C C . THR A 1 99 ? 9.484 2.098 14.781 1 98.69 99 THR A C 1
ATOM 807 O O . THR A 1 99 ? 10.047 3.094 14.32 1 98.69 99 THR A O 1
ATOM 810 N N . VAL A 1 100 ? 8.18 2.059 15.023 1 98.75 100 VAL A N 1
ATOM 811 C CA . VAL A 1 100 ? 7.297 3.16 14.648 1 98.75 100 VAL A CA 1
ATOM 812 C C . VAL A 1 100 ? 7.633 4.395 15.484 1 98.75 100 VAL A C 1
ATOM 814 O O . VAL A 1 100 ? 7.727 5.504 14.953 1 98.75 100 VAL A O 1
ATOM 817 N N . ALA A 1 101 ? 7.848 4.172 16.734 1 98.69 101 ALA A N 1
ATOM 818 C CA . ALA A 1 101 ? 8.188 5.277 17.625 1 98.69 101 ALA A CA 1
ATOM 819 C C . ALA A 1 101 ? 9.453 5.988 17.156 1 98.69 101 ALA A C 1
ATOM 821 O O . ALA A 1 101 ? 9.516 7.219 17.156 1 98.69 101 ALA A O 1
ATOM 822 N N . ARG A 1 102 ? 10.406 5.254 16.734 1 98.69 102 ARG A N 1
ATOM 823 C CA . ARG A 1 102 ? 11.68 5.812 16.281 1 98.69 102 ARG A CA 1
ATOM 824 C C . ARG A 1 102 ? 11.516 6.586 14.984 1 98.69 102 ARG A C 1
ATOM 826 O O . ARG A 1 102 ? 12.188 7.594 14.758 1 98.69 102 ARG A O 1
ATOM 833 N N . TRP A 1 103 ? 10.648 6.078 14.07 1 98.62 103 TRP A N 1
ATOM 834 C CA . TRP A 1 103 ? 10.344 6.812 12.852 1 98.62 103 TRP A CA 1
ATOM 835 C C . TRP A 1 103 ? 9.695 8.156 13.172 1 98.62 103 TRP A C 1
ATOM 837 O O . TRP A 1 103 ? 10.102 9.195 12.648 1 98.62 103 TRP A O 1
ATOM 847 N N . GLU A 1 104 ? 8.719 8.156 14.164 1 98.06 104 GLU A N 1
ATOM 848 C CA . GLU A 1 104 ? 7.926 9.344 14.477 1 98.06 104 GLU A CA 1
ATOM 849 C C . GLU A 1 104 ? 8.758 10.375 15.234 1 98.06 104 GLU A C 1
ATOM 851 O O . GLU A 1 104 ? 8.398 11.555 15.273 1 98.06 104 GLU A O 1
ATOM 856 N N . LYS A 1 105 ? 9.844 9.93 15.828 1 98 105 LYS A N 1
ATOM 857 C CA . LYS A 1 105 ? 10.727 10.828 16.578 1 98 105 LYS A CA 1
ATOM 858 C C . LYS A 1 105 ? 11.891 11.297 15.711 1 98 105 LYS A C 1
ATOM 860 O O . LYS A 1 105 ? 12.711 12.109 16.141 1 98 105 LYS A O 1
ATOM 865 N N . GLY A 1 106 ? 12.023 10.695 14.57 1 97.75 106 GLY A N 1
ATOM 866 C CA . GLY A 1 106 ? 13.102 11.062 13.664 1 97.75 106 GLY A CA 1
ATOM 867 C C . GLY A 1 106 ? 14.43 10.438 14.039 1 97.75 106 GLY A C 1
ATOM 868 O O . GLY A 1 106 ? 15.484 10.875 13.57 1 97.75 106 GLY A O 1
ATOM 869 N N . LYS A 1 107 ? 14.469 9.5 14.875 1 98.12 107 LYS A N 1
ATOM 870 C CA . LYS A 1 107 ? 15.688 8.812 15.289 1 98.12 107 LYS A CA 1
ATOM 871 C C . LYS A 1 107 ? 16.188 7.863 14.195 1 98.12 107 LYS A C 1
ATOM 873 O O . LYS A 1 107 ? 17.391 7.613 14.086 1 98.12 107 LYS A O 1
ATOM 878 N N . VAL A 1 108 ? 15.297 7.238 13.469 1 97.5 108 VAL A N 1
ATOM 879 C CA . VAL A 1 108 ? 15.578 6.391 12.32 1 97.5 108 VAL A CA 1
ATOM 880 C C . VAL A 1 108 ? 14.781 6.879 11.109 1 97.5 108 VAL A C 1
ATOM 882 O O . VAL A 1 108 ? 13.609 7.242 11.234 1 97.5 108 VAL A O 1
ATOM 885 N N . ARG A 1 109 ? 15.414 6.832 10.008 1 96.56 109 ARG A N 1
ATOM 886 C CA . ARG A 1 109 ? 14.719 7.254 8.789 1 96.56 109 ARG A CA 1
ATOM 887 C C . ARG A 1 109 ? 13.656 6.238 8.391 1 96.56 109 ARG A C 1
ATOM 889 O O . ARG A 1 109 ? 13.883 5.031 8.461 1 96.56 109 ARG A O 1
ATOM 896 N N . LEU A 1 110 ? 12.57 6.801 7.898 1 97.62 110 LEU A N 1
ATOM 897 C CA . LEU A 1 110 ? 11.492 5.957 7.391 1 97.62 110 LEU A CA 1
ATOM 898 C C . LEU A 1 110 ? 11.914 5.273 6.09 1 97.62 110 LEU A C 1
ATOM 900 O O . LEU A 1 110 ? 12.211 5.945 5.098 1 97.62 110 LEU A O 1
ATOM 904 N N . PRO A 1 111 ? 11.945 3.926 6.078 1 97.25 111 PRO A N 1
ATOM 905 C CA . PRO A 1 111 ? 12.289 3.246 4.828 1 97.25 111 PRO A CA 1
ATOM 906 C C . PRO A 1 111 ? 11.258 3.486 3.729 1 97.25 111 PRO A C 1
ATOM 908 O O . PRO A 1 111 ? 10.062 3.641 4.016 1 97.25 111 PRO A O 1
ATOM 911 N N . GLY A 1 112 ? 11.711 3.424 2.531 1 97.06 112 GLY A N 1
ATOM 912 C CA . GLY A 1 112 ? 10.836 3.654 1.39 1 97.06 112 GLY A CA 1
ATOM 913 C C . GLY A 1 112 ? 9.633 2.732 1.363 1 97.06 112 GLY A C 1
ATOM 914 O O . GLY A 1 112 ? 8.516 3.174 1.095 1 97.06 112 GLY A O 1
ATOM 915 N N . THR A 1 113 ? 9.852 1.468 1.678 1 98.25 113 THR A N 1
ATOM 916 C CA . THR A 1 113 ? 8.758 0.5 1.627 1 98.25 113 THR A CA 1
ATOM 917 C C . THR A 1 113 ? 7.715 0.803 2.697 1 98.25 113 THR A C 1
ATOM 919 O O . THR A 1 113 ? 6.516 0.647 2.465 1 98.25 113 THR A O 1
ATOM 922 N N . ALA A 1 114 ? 8.18 1.227 3.822 1 98.56 114 ALA A N 1
ATOM 923 C CA . ALA A 1 114 ? 7.266 1.612 4.891 1 98.56 114 ALA A CA 1
ATOM 924 C C . ALA A 1 114 ? 6.453 2.844 4.496 1 98.56 114 ALA A C 1
ATOM 926 O O . ALA A 1 114 ? 5.254 2.918 4.77 1 98.56 114 ALA A O 1
ATOM 927 N N . ASP A 1 115 ? 7.141 3.705 3.883 1 98 115 ASP A N 1
ATOM 928 C CA . ASP A 1 115 ? 6.488 4.918 3.398 1 98 115 ASP A CA 1
ATOM 929 C C . ASP A 1 115 ? 5.336 4.582 2.453 1 98 115 ASP A C 1
ATOM 931 O O . ASP A 1 115 ? 4.207 5.031 2.658 1 98 115 ASP A O 1
ATOM 935 N N . ILE A 1 116 ? 5.59 3.736 1.513 1 98.19 116 ILE A N 1
ATOM 936 C CA . ILE A 1 116 ? 4.594 3.35 0.521 1 98.19 116 ILE A CA 1
ATOM 937 C C . ILE A 1 116 ? 3.451 2.602 1.203 1 98.19 116 ILE A C 1
ATOM 939 O O . ILE A 1 116 ? 2.279 2.84 0.902 1 98.19 116 ILE A O 1
ATOM 943 N N . ALA A 1 117 ? 3.777 1.749 2.1 1 98.56 117 ALA A N 1
ATOM 944 C CA . ALA A 1 117 ? 2.762 0.99 2.822 1 98.56 117 ALA A CA 1
ATOM 945 C C . ALA A 1 117 ? 1.853 1.917 3.625 1 98.56 117 ALA A C 1
ATOM 947 O O . ALA A 1 117 ? 0.63 1.752 3.625 1 98.56 117 ALA A O 1
ATOM 948 N N . ILE A 1 118 ? 2.404 2.898 4.262 1 98.75 118 ILE A N 1
ATOM 949 C CA . ILE A 1 118 ? 1.651 3.818 5.105 1 98.75 118 ILE A CA 1
ATOM 950 C C . ILE A 1 118 ? 0.737 4.684 4.238 1 98.75 118 ILE A C 1
ATOM 952 O O . ILE A 1 118 ? -0.417 4.926 4.594 1 98.75 118 ILE A O 1
ATOM 956 N N . ARG A 1 119 ? 1.26 5.098 3.109 1 98.5 119 ARG A N 1
ATOM 957 C CA . ARG A 1 119 ? 0.433 5.867 2.184 1 98.5 119 ARG A CA 1
ATOM 958 C C . ARG A 1 119 ? -0.799 5.074 1.762 1 98.5 119 ARG A C 1
ATOM 960 O O . ARG A 1 119 ? -1.912 5.602 1.753 1 98.5 119 ARG A O 1
ATOM 967 N N . ALA A 1 120 ? -0.543 3.811 1.47 1 98.56 120 ALA A N 1
ATOM 968 C CA . ALA A 1 120 ? -1.655 2.969 1.034 1 98.56 120 ALA A CA 1
ATOM 969 C C . ALA A 1 120 ? -2.66 2.762 2.164 1 98.56 120 ALA A C 1
ATOM 971 O O . ALA A 1 120 ? -3.871 2.793 1.938 1 98.56 120 ALA A O 1
ATOM 972 N N . LEU A 1 121 ? -2.189 2.525 3.357 1 98.5 121 LEU A N 1
ATOM 973 C CA . LEU A 1 121 ? -3.07 2.357 4.508 1 98.5 121 LEU A CA 1
ATOM 974 C C . LEU A 1 121 ? -3.914 3.605 4.734 1 98.5 121 LEU A C 1
ATOM 976 O O . LEU A 1 121 ? -5.125 3.512 4.949 1 98.5 121 LEU A O 1
ATOM 980 N N . PHE A 1 122 ? -3.279 4.801 4.648 1 98.75 122 PHE A N 1
ATOM 981 C CA . PHE A 1 122 ? -3.998 6.051 4.848 1 98.75 122 PHE A CA 1
ATOM 982 C C . PHE A 1 122 ? -5.082 6.23 3.793 1 98.75 122 PHE A C 1
ATOM 984 O O . PHE A 1 122 ? -6.23 6.539 4.121 1 98.75 122 PHE A O 1
ATOM 991 N N . LEU A 1 123 ? -4.703 6.016 2.561 1 98.56 123 LEU A N 1
ATOM 992 C CA . LEU A 1 123 ? -5.621 6.238 1.448 1 98.56 123 LEU A CA 1
ATOM 993 C C . LEU A 1 123 ? -6.84 5.328 1.56 1 98.56 123 LEU A C 1
ATOM 995 O O . LEU A 1 123 ? -7.945 5.711 1.172 1 98.56 123 LEU A O 1
ATOM 999 N N . ALA A 1 124 ? -6.66 4.203 2.158 1 98.06 124 ALA A N 1
ATOM 1000 C CA . ALA A 1 124 ? -7.758 3.248 2.277 1 98.06 124 ALA A CA 1
ATOM 1001 C C . ALA A 1 124 ? -8.586 3.518 3.531 1 98.06 124 ALA A C 1
ATOM 1003 O O . ALA A 1 124 ? -9.68 2.967 3.693 1 98.06 124 ALA A O 1
ATOM 1004 N N . SER A 1 125 ? -8.117 4.332 4.422 1 98 125 SER A N 1
ATOM 1005 C CA . SER A 1 125 ? -8.773 4.566 5.703 1 98 125 SER A CA 1
ATOM 1006 C C . SER A 1 125 ? -10.078 5.328 5.52 1 98 125 SER A C 1
ATOM 1008 O O . SER A 1 125 ? -10.25 6.062 4.547 1 98 125 SER A O 1
ATOM 1010 N N . PRO A 1 126 ? -10.984 5.211 6.441 1 97.19 126 PRO A N 1
ATOM 1011 C CA . PRO A 1 126 ? -12.266 5.91 6.355 1 97.19 126 PRO A CA 1
ATOM 1012 C C . PRO A 1 126 ? -12.109 7.426 6.27 1 97.19 126 PRO A C 1
ATOM 1014 O O . PRO A 1 126 ? -12.867 8.086 5.555 1 97.19 126 PRO A O 1
ATOM 1017 N N . VAL A 1 127 ? -11.117 7.98 6.863 1 98.12 127 VAL A N 1
ATOM 1018 C CA . VAL A 1 127 ? -10.961 9.43 6.953 1 98.12 127 VAL A CA 1
ATOM 1019 C C . VAL A 1 127 ? -10.594 9.992 5.582 1 98.12 127 VAL A C 1
ATOM 1021 O O . VAL A 1 127 ? -10.852 11.164 5.297 1 98.12 127 VAL A O 1
ATOM 1024 N N . ALA A 1 128 ? -10.094 9.164 4.695 1 98.38 128 ALA A N 1
ATOM 1025 C CA . ALA A 1 128 ? -9.633 9.617 3.387 1 98.38 128 ALA A CA 1
ATOM 1026 C C . ALA A 1 128 ? -10.727 9.469 2.334 1 98.38 128 ALA A C 1
ATOM 1028 O O . ALA A 1 128 ? -10.562 9.906 1.192 1 98.38 128 ALA A O 1
ATOM 1029 N N . GLN A 1 129 ? -11.875 8.844 2.623 1 97.5 129 GLN A N 1
ATOM 1030 C CA . GLN A 1 129 ? -12.891 8.516 1.627 1 97.5 129 GLN A CA 1
ATOM 1031 C C . GLN A 1 129 ? -13.789 9.719 1.343 1 97.5 129 GLN A C 1
ATOM 1033 O O . GLN A 1 129 ? -14.008 10.562 2.217 1 97.5 129 GLN A O 1
ATOM 1038 N N . PRO A 1 130 ? -14.305 9.859 0.123 1 96.56 130 PRO A N 1
ATOM 1039 C CA . PRO A 1 130 ? -14.156 8.914 -0.988 1 96.56 130 PRO A CA 1
ATOM 1040 C C . PRO A 1 130 ? -12.883 9.164 -1.804 1 96.56 130 PRO A C 1
ATOM 1042 O O . PRO A 1 130 ? -12.531 8.352 -2.664 1 96.56 130 PRO A O 1
ATOM 1045 N N . GLU A 1 131 ? -12.117 10.18 -1.521 1 97.62 131 GLU A N 1
ATOM 1046 C CA . GLU A 1 131 ? -10.969 10.578 -2.332 1 97.62 131 GLU A CA 1
ATOM 1047 C C . GLU A 1 131 ? -9.859 9.531 -2.271 1 97.62 131 GLU A C 1
ATOM 1049 O O . GLU A 1 131 ? -9.18 9.281 -3.27 1 97.62 131 GLU A O 1
ATOM 1054 N N . GLY A 1 132 ? -9.688 8.945 -1.127 1 98.06 132 GLY A N 1
ATOM 1055 C CA . GLY A 1 132 ? -8.648 7.934 -0.968 1 98.06 132 GLY A CA 1
ATOM 1056 C C . GLY A 1 132 ? -8.781 6.785 -1.948 1 98.06 132 GLY A C 1
ATOM 1057 O O . GLY A 1 132 ? -7.801 6.395 -2.59 1 98.06 132 GLY A O 1
ATOM 1058 N N . ASN A 1 133 ? -10 6.332 -2.105 1 96.69 133 ASN A N 1
ATOM 1059 C CA . ASN A 1 133 ? -10.242 5.238 -3.037 1 96.69 133 ASN A CA 1
ATOM 1060 C C . ASN A 1 133 ? -9.961 5.656 -4.48 1 96.69 133 ASN A C 1
ATOM 1062 O O . ASN A 1 133 ? -9.469 4.855 -5.277 1 96.69 133 ASN A O 1
ATOM 1066 N N . ALA A 1 134 ? -10.312 6.844 -4.777 1 96.75 134 ALA A N 1
ATOM 1067 C CA . ALA A 1 134 ? -10.055 7.355 -6.121 1 96.75 134 ALA A CA 1
ATOM 1068 C C . ALA A 1 134 ? -8.555 7.375 -6.418 1 96.75 134 ALA A C 1
ATOM 1070 O O . ALA A 1 134 ? -8.133 7.02 -7.52 1 96.75 134 ALA A O 1
ATOM 1071 N N . VAL A 1 135 ? -7.77 7.746 -5.43 1 97.69 135 VAL A N 1
ATOM 1072 C CA . VAL A 1 135 ? -6.32 7.785 -5.605 1 97.69 135 VAL A CA 1
ATOM 1073 C C . VAL A 1 135 ? -5.777 6.363 -5.723 1 97.69 135 VAL A C 1
ATOM 1075 O O . VAL A 1 135 ? -4.938 6.082 -6.586 1 97.69 135 VAL A O 1
ATOM 1078 N N . LEU A 1 136 ? -6.258 5.43 -4.926 1 97 136 LEU A N 1
ATOM 1079 C CA . LEU A 1 136 ? -5.781 4.051 -4.922 1 97 136 LEU A CA 1
ATOM 1080 C C . LEU A 1 136 ? -6.074 3.373 -6.258 1 97 136 LEU A C 1
ATOM 1082 O O . LEU A 1 136 ? -5.305 2.516 -6.703 1 97 136 LEU A O 1
ATOM 1086 N N . SER A 1 137 ? -7.117 3.826 -6.93 1 95.06 137 SER A N 1
ATOM 1087 C CA . SER A 1 137 ? -7.473 3.23 -8.211 1 95.06 137 SER A CA 1
ATOM 1088 C C . SER A 1 137 ? -6.418 3.539 -9.273 1 95.06 137 SER A C 1
ATOM 1090 O O . SER A 1 137 ? -6.355 2.869 -10.305 1 95.06 137 SER A O 1
ATOM 1092 N N . HIS A 1 138 ? -5.57 4.512 -8.984 1 95.19 138 HIS A N 1
ATOM 1093 C CA . HIS A 1 138 ? -4.465 4.891 -9.852 1 95.19 138 HIS A CA 1
ATOM 1094 C C . HIS A 1 138 ? -3.141 4.875 -9.094 1 95.19 138 HIS A C 1
ATOM 1096 O O . HIS A 1 138 ? -2.273 5.719 -9.336 1 95.19 138 HIS A O 1
ATOM 1102 N N . TRP A 1 139 ? -3.068 3.977 -8.281 1 96.62 139 TRP A N 1
ATOM 1103 C CA . TRP A 1 139 ? -2.004 3.967 -7.285 1 96.62 139 TRP A CA 1
ATOM 1104 C C . TRP A 1 139 ? -0.637 3.834 -7.949 1 96.62 139 TRP A C 1
ATOM 1106 O O . TRP A 1 139 ? 0.317 4.512 -7.559 1 96.62 139 TRP A O 1
ATOM 1116 N N . LEU A 1 140 ? -0.462 2.955 -8.922 1 95.38 140 LEU A N 1
ATOM 1117 C CA . LEU A 1 140 ? 0.826 2.779 -9.586 1 95.38 140 LEU A CA 1
ATOM 1118 C C . LEU A 1 140 ? 1.292 4.086 -10.219 1 95.38 140 LEU A C 1
ATOM 1120 O O . LEU A 1 140 ? 2.473 4.434 -10.141 1 95.38 140 LEU A O 1
ATOM 1124 N N . THR A 1 141 ? 0.31 4.789 -10.797 1 95.44 141 THR A N 1
ATOM 1125 C CA . THR A 1 141 ? 0.636 6.074 -11.398 1 95.44 141 THR A CA 1
ATOM 1126 C C . THR A 1 141 ? 1.072 7.078 -10.336 1 95.44 141 THR A C 1
ATOM 1128 O O . THR A 1 141 ? 2.064 7.789 -10.516 1 95.44 141 THR A O 1
ATOM 1131 N N . THR A 1 142 ? 0.349 7.129 -9.211 1 96.12 142 THR A N 1
ATOM 1132 C CA . THR A 1 142 ? 0.667 8.039 -8.117 1 96.12 142 THR A CA 1
ATOM 1133 C C . THR A 1 142 ? 2.057 7.746 -7.559 1 96.12 142 THR A C 1
ATOM 1135 O O . THR A 1 142 ? 2.867 8.664 -7.391 1 96.12 142 THR A O 1
ATOM 1138 N N . VAL A 1 143 ? 2.348 6.504 -7.336 1 97.12 143 VAL A N 1
ATOM 1139 C CA . VAL A 1 143 ? 3.623 6.098 -6.75 1 97.12 143 VAL A CA 1
ATOM 1140 C C . VAL A 1 143 ? 4.758 6.398 -7.727 1 97.12 143 VAL A C 1
ATOM 1142 O O . VAL A 1 143 ? 5.828 6.863 -7.32 1 97.12 143 VAL A O 1
ATOM 1145 N N . ARG A 1 144 ? 4.527 6.148 -8.969 1 95.31 144 ARG A N 1
ATOM 1146 C CA . ARG A 1 144 ? 5.523 6.473 -9.984 1 95.31 144 ARG A CA 1
ATOM 1147 C C . ARG A 1 144 ? 5.816 7.969 -10.008 1 95.31 144 ARG A C 1
ATOM 1149 O O . ARG A 1 144 ? 6.977 8.375 -10.078 1 95.31 144 ARG A O 1
ATOM 1156 N N . GLY A 1 145 ? 4.754 8.75 -9.969 1 94.44 145 GLY A N 1
ATOM 1157 C CA . GLY A 1 145 ? 4.918 10.195 -9.93 1 94.44 145 GLY A CA 1
ATOM 1158 C C . GLY A 1 145 ? 5.738 10.672 -8.742 1 94.44 145 GLY A C 1
ATOM 1159 O O . GLY A 1 145 ? 6.59 11.555 -8.883 1 94.44 145 GLY A O 1
ATOM 1160 N N . LEU A 1 146 ? 5.484 10.109 -7.613 1 93.94 146 LEU A N 1
ATOM 1161 C CA . LEU A 1 146 ? 6.227 10.461 -6.406 1 93.94 146 LEU A CA 1
ATOM 1162 C C . LEU A 1 146 ? 7.699 10.07 -6.543 1 93.94 146 LEU A C 1
ATOM 1164 O O . LEU A 1 146 ? 8.578 10.789 -6.066 1 93.94 146 LEU A O 1
ATOM 1168 N N . ALA A 1 147 ? 7.953 8.945 -7.164 1 90.38 147 ALA A N 1
ATOM 1169 C CA . ALA A 1 147 ? 9.32 8.453 -7.336 1 90.38 147 ALA A CA 1
ATOM 1170 C C . ALA A 1 147 ? 10.102 9.344 -8.297 1 90.38 147 ALA A C 1
ATOM 1172 O O . ALA A 1 147 ? 11.305 9.547 -8.125 1 90.38 147 ALA A O 1
ATOM 1173 N N . GLU A 1 148 ? 9.469 9.859 -9.242 1 89.06 148 GLU A N 1
ATOM 1174 C CA . GLU A 1 148 ? 10.133 10.539 -10.344 1 89.06 148 GLU A CA 1
ATOM 1175 C C . GLU A 1 148 ? 10.242 12.039 -10.086 1 89.06 148 GLU A C 1
ATOM 1177 O O . GLU A 1 148 ? 11.039 12.727 -10.719 1 89.06 148 GLU A O 1
ATOM 1182 N N . THR A 1 149 ? 9.445 12.422 -9.18 1 82.25 149 THR A N 1
ATOM 1183 C CA . THR A 1 149 ? 9.414 13.867 -8.984 1 82.25 149 THR A CA 1
ATOM 1184 C C . THR A 1 149 ? 10.734 14.359 -8.391 1 82.25 149 THR A C 1
ATOM 1186 O O . THR A 1 149 ? 11.328 13.688 -7.539 1 82.25 149 THR A O 1
ATOM 1189 N N . ASP A 1 150 ? 11.266 15.352 -8.906 1 75.94 150 ASP A N 1
ATOM 1190 C CA . ASP A 1 150 ? 12.453 16.031 -8.391 1 75.94 150 ASP A CA 1
ATOM 1191 C C . ASP A 1 150 ? 12.07 17.312 -7.652 1 75.94 150 ASP A C 1
ATOM 1193 O O . ASP A 1 150 ? 12.945 18.109 -7.312 1 75.94 150 ASP A O 1
ATOM 1197 N N . ALA A 1 151 ? 10.812 17.438 -7.445 1 71.69 151 ALA A N 1
ATOM 1198 C CA . ALA A 1 151 ? 10.375 18.641 -6.734 1 71.69 151 ALA A CA 1
ATOM 1199 C C . ALA A 1 151 ? 10.883 18.641 -5.297 1 71.69 151 ALA A C 1
ATOM 1201 O O . ALA A 1 151 ? 10.781 17.625 -4.594 1 71.69 151 ALA A O 1
ATOM 1202 N N . PRO A 1 152 ? 11.594 19.734 -5.004 1 71.31 152 PRO A N 1
ATOM 1203 C CA . PRO A 1 152 ? 11.992 19.812 -3.598 1 71.31 152 PRO A CA 1
ATOM 1204 C C . PRO A 1 152 ? 10.805 19.734 -2.643 1 71.31 152 PRO A C 1
ATOM 1206 O O . PRO A 1 152 ? 9.672 20.062 -3.029 1 71.31 152 PRO A O 1
ATOM 1209 N N . ARG A 1 153 ? 11.07 19.078 -1.592 1 76.5 153 ARG A N 1
ATOM 1210 C CA . ARG A 1 153 ? 10.031 19.109 -0.563 1 76.5 153 ARG A CA 1
ATOM 1211 C C . ARG A 1 153 ? 9.625 20.547 -0.245 1 76.5 153 ARG A C 1
ATOM 1213 O O . ARG A 1 153 ? 10.484 21.406 -0.054 1 76.5 153 ARG A O 1
ATOM 1220 N N . ALA A 1 154 ? 8.297 20.75 -0.311 1 75.62 154 ALA A N 1
ATOM 1221 C CA . ALA A 1 154 ? 7.816 22.078 0.081 1 75.62 154 ALA A CA 1
ATOM 1222 C C . ALA A 1 154 ? 8.016 22.312 1.577 1 75.62 154 ALA A C 1
ATOM 1224 O O . ALA A 1 154 ? 7.734 21.422 2.391 1 75.62 154 ALA A O 1
ATOM 1225 N N . ASP A 1 155 ? 8.5 23.469 1.857 1 83.88 155 ASP A N 1
ATOM 1226 C CA . ASP A 1 155 ? 8.719 23.828 3.256 1 83.88 155 ASP A CA 1
ATOM 1227 C C . ASP A 1 155 ? 7.395 24.109 3.963 1 83.88 155 ASP A C 1
ATOM 1229 O O . ASP A 1 155 ? 7.293 23.953 5.184 1 83.88 155 ASP A O 1
ATOM 1233 N N . THR A 1 156 ? 6.441 24.578 3.109 1 93 156 THR A N 1
ATOM 1234 C CA . THR A 1 156 ? 5.137 24.891 3.678 1 93 156 THR A CA 1
ATOM 1235 C C . THR A 1 156 ? 4.016 24.281 2.842 1 93 156 THR A C 1
ATOM 1237 O O . THR A 1 156 ? 4.188 24.031 1.644 1 93 156 THR A O 1
ATOM 1240 N N . MET A 1 157 ? 3.008 23.953 3.484 1 95.56 157 MET A N 1
ATOM 1241 C CA . MET A 1 157 ? 1.75 23.578 2.85 1 95.56 157 MET A CA 1
ATOM 1242 C C . MET A 1 157 ? 0.688 24.641 3.053 1 95.56 157 MET A C 1
ATOM 1244 O O . MET A 1 157 ? 0.409 25.047 4.184 1 95.56 157 MET A O 1
ATOM 1248 N N . VAL A 1 158 ? 0.102 25.125 1.983 1 96.81 158 VAL A N 1
ATOM 1249 C CA . VAL A 1 158 ? -0.88 26.203 2.037 1 96.81 158 VAL A CA 1
ATOM 1250 C C . VAL A 1 158 ? -2.234 25.703 1.551 1 96.81 158 VAL A C 1
ATOM 1252 O O . VAL A 1 158 ? -2.32 25.047 0.508 1 96.81 158 VAL A O 1
ATOM 1255 N N . PHE A 1 159 ? -3.246 25.984 2.354 1 97.75 159 PHE A N 1
ATOM 1256 C CA . PHE A 1 159 ? -4.586 25.531 1.99 1 97.75 159 PHE A CA 1
ATOM 1257 C C . PHE A 1 159 ? -5.555 26.703 1.932 1 97.75 159 PHE A C 1
ATOM 1259 O O . PHE A 1 159 ? -5.395 27.672 2.658 1 97.75 159 PHE A O 1
ATOM 1266 N N . ALA A 1 160 ? -6.523 26.594 1.062 1 97.44 160 ALA A N 1
ATOM 1267 C CA . ALA A 1 160 ? -7.648 27.531 0.955 1 97.44 160 ALA A CA 1
ATOM 1268 C C . ALA A 1 160 ? -8.977 26.781 0.904 1 97.44 160 ALA A C 1
ATOM 1270 O O . ALA A 1 160 ? -9.031 25.625 0.455 1 97.44 160 ALA A O 1
ATOM 1271 N N . ARG A 1 161 ? -9.977 27.422 1.381 1 96.75 161 ARG A N 1
ATOM 1272 C CA . ARG A 1 161 ? -11.328 26.875 1.333 1 96.75 161 ARG A CA 1
ATOM 1273 C C . ARG A 1 161 ? -12.141 27.531 0.22 1 96.75 161 ARG A C 1
ATOM 1275 O O . ARG A 1 161 ? -12.297 28.75 0.196 1 96.75 161 ARG A O 1
ATOM 1282 N N . ASN A 1 162 ? -12.609 26.734 -0.695 1 94.56 162 ASN A N 1
ATOM 1283 C CA . ASN A 1 162 ? -13.461 27.188 -1.792 1 94.56 162 ASN A CA 1
ATOM 1284 C C . ASN A 1 162 ? -14.766 26.391 -1.858 1 94.56 162 ASN A C 1
ATOM 1286 O O . ASN A 1 162 ? -15.094 25.656 -0.926 1 94.56 162 ASN A O 1
ATOM 1290 N N . ALA A 1 163 ? -15.602 26.656 -2.816 1 93 163 ALA A N 1
ATOM 1291 C CA . ALA A 1 163 ? -16.891 26 -2.955 1 93 163 ALA A CA 1
ATOM 1292 C C . ALA A 1 163 ? -16.734 24.469 -2.953 1 93 163 ALA A C 1
ATOM 1294 O O . ALA A 1 163 ? -17.594 23.766 -2.436 1 93 163 ALA A O 1
ATOM 1295 N N . GLY A 1 164 ? -15.688 23.938 -3.395 1 92.44 164 GLY A N 1
ATOM 1296 C CA . GLY A 1 164 ? -15.43 22.516 -3.479 1 92.44 164 GLY A CA 1
ATOM 1297 C C . GLY A 1 164 ? -14.812 21.938 -2.217 1 92.44 164 GLY A C 1
ATOM 1298 O O . GLY A 1 164 ? -14.625 20.734 -2.102 1 92.44 164 GLY A O 1
ATOM 1299 N N . GLY A 1 165 ? -14.453 22.859 -1.267 1 96.31 165 GLY A N 1
ATOM 1300 C CA . GLY A 1 165 ? -13.859 22.422 -0.014 1 96.31 165 GLY A CA 1
ATOM 1301 C C . GLY A 1 165 ? -12.43 22.891 0.159 1 96.31 165 GLY A C 1
ATOM 1302 O O . GLY A 1 165 ? -12.023 23.891 -0.426 1 96.31 165 GLY A O 1
ATOM 1303 N N . TRP A 1 166 ? -11.734 22.25 1.065 1 97.81 166 TRP A N 1
ATOM 1304 C CA . TRP A 1 166 ? -10.344 22.594 1.337 1 97.81 166 TRP A CA 1
ATOM 1305 C C . TRP A 1 166 ? -9.422 22.047 0.248 1 97.81 166 TRP A C 1
ATOM 1307 O O . TRP A 1 166 ? -9.523 20.875 -0.13 1 97.81 166 TRP A O 1
ATOM 1317 N N . GLU A 1 167 ? -8.523 22.906 -0.262 1 96.75 167 GLU A N 1
ATOM 1318 C CA . GLU A 1 167 ? -7.613 22.5 -1.329 1 96.75 167 GLU A CA 1
ATOM 1319 C C . GLU A 1 167 ? -6.211 23.078 -1.109 1 96.75 167 GLU A C 1
ATOM 1321 O O . GLU A 1 167 ? -6.062 24.219 -0.677 1 96.75 167 GLU A O 1
ATOM 1326 N N . PRO A 1 168 ? -5.215 22.234 -1.359 1 95.94 168 PRO A N 1
ATOM 1327 C CA . PRO A 1 168 ? -3.859 22.781 -1.338 1 95.94 168 PRO A CA 1
ATOM 1328 C C . PRO A 1 168 ? -3.643 23.859 -2.406 1 95.94 168 PRO A C 1
ATOM 1330 O O . PRO A 1 168 ? -4.219 23.766 -3.494 1 95.94 168 PRO A O 1
ATOM 1333 N N . GLN A 1 169 ? -2.818 24.812 -2.02 1 93.94 169 GLN A N 1
ATOM 1334 C CA . GLN A 1 169 ? -2.459 25.906 -2.924 1 93.94 169 GLN A CA 1
ATOM 1335 C C . GLN A 1 169 ? -0.973 25.859 -3.273 1 93.94 169 GLN A C 1
ATOM 1337 O O . GLN A 1 169 ? -0.132 25.641 -2.398 1 93.94 169 GLN A O 1
ATOM 1342 N N . ALA A 1 170 ? -0.675 25.953 -4.602 1 84.06 170 ALA A N 1
ATOM 1343 C CA . ALA A 1 170 ? 0.714 25.984 -5.051 1 84.06 170 ALA A CA 1
ATOM 1344 C C . ALA A 1 170 ? 1.319 27.375 -4.844 1 84.06 170 ALA A C 1
ATOM 1346 O O . ALA A 1 170 ? 1.243 28.234 -5.73 1 84.06 170 ALA A O 1
ATOM 1347 N N . MET A 1 171 ? 1.519 27.812 -3.689 1 76.06 171 MET A N 1
ATOM 1348 C CA . MET A 1 171 ? 2.086 29.141 -3.504 1 76.06 171 MET A CA 1
ATOM 1349 C C . MET A 1 171 ? 3.193 29.125 -2.455 1 76.06 171 MET A C 1
ATOM 1351 O O . MET A 1 171 ? 3.154 28.328 -1.521 1 76.06 171 MET A O 1
ATOM 1355 N N . ALA A 1 172 ? 4.32 29.859 -2.842 1 66.94 172 ALA A N 1
ATOM 1356 C CA . ALA A 1 172 ? 5.379 30.094 -1.862 1 66.94 172 ALA A CA 1
ATOM 1357 C C . ALA A 1 172 ? 5.039 31.266 -0.953 1 66.94 172 ALA A C 1
ATOM 1359 O O . ALA A 1 172 ? 4.613 32.312 -1.426 1 66.94 172 ALA A O 1
ATOM 1360 N N . LEU A 1 173 ? 4.676 30.953 0.298 1 66.44 173 LEU A N 1
ATOM 1361 C CA . LEU A 1 173 ? 4.438 32.062 1.214 1 66.44 173 LEU A CA 1
ATOM 1362 C C . LEU A 1 173 ? 5.746 32.75 1.565 1 66.44 173 LEU A C 1
ATOM 1364 O O . LEU A 1 173 ? 6.77 32.094 1.775 1 66.44 173 LEU A O 1
ATOM 1368 N N . ALA A 1 174 ? 5.902 34 0.931 1 52.06 174 ALA A N 1
ATOM 1369 C CA . ALA A 1 174 ? 7.051 34.844 1.227 1 52.06 174 ALA A CA 1
ATOM 1370 C C . ALA A 1 174 ? 7.312 34.906 2.729 1 52.06 174 ALA A C 1
ATOM 1372 O O . ALA A 1 174 ? 6.379 35 3.525 1 52.06 174 ALA A O 1
ATOM 1373 N N . ALA A 1 175 ? 8.578 34.406 3.221 1 45.84 175 ALA A N 1
ATOM 1374 C CA . ALA A 1 175 ? 9.031 34.625 4.59 1 45.84 175 ALA A CA 1
ATOM 1375 C C . ALA A 1 175 ? 8.836 36.094 4.992 1 45.84 175 ALA A C 1
ATOM 1377 O O . ALA A 1 175 ? 8.992 37 4.172 1 45.84 175 ALA A O 1
ATOM 1378 N N . MET B 1 1 ? -5.945 -43.438 -50.969 1 26.91 1 MET B N 1
ATOM 1379 C CA . MET B 1 1 ? -6.809 -43.594 -49.781 1 26.91 1 MET B CA 1
ATOM 1380 C C . MET B 1 1 ? -6.199 -42.906 -48.562 1 26.91 1 MET B C 1
ATOM 1382 O O . MET B 1 1 ? -5.16 -43.344 -48.062 1 26.91 1 MET B O 1
ATOM 1386 N N . GLY B 1 2 ? -6.262 -41.562 -48.469 1 29.83 2 GLY B N 1
ATOM 1387 C CA . GLY B 1 2 ? -5.617 -40.656 -47.531 1 29.83 2 GLY B CA 1
ATOM 1388 C C . GLY B 1 2 ? -5.957 -40.938 -46.094 1 29.83 2 GLY B C 1
ATOM 1389 O O . GLY B 1 2 ? -7.133 -41.031 -45.75 1 29.83 2 GLY B O 1
ATOM 1390 N N . GLN B 1 3 ? -5.215 -41.781 -45.281 1 31.55 3 GLN B N 1
ATOM 1391 C CA . GLN B 1 3 ? -5.367 -42.219 -43.875 1 31.55 3 GLN B CA 1
ATOM 1392 C C . GLN B 1 3 ? -5.609 -41.031 -42.969 1 31.55 3 GLN B C 1
ATOM 1394 O O . GLN B 1 3 ? -4.746 -40.156 -42.844 1 31.55 3 GLN B O 1
ATOM 1399 N N . SER B 1 4 ? -6.895 -40.562 -42.875 1 30.81 4 SER B N 1
ATOM 1400 C CA . SER B 1 4 ? -7.34 -39.562 -41.906 1 30.81 4 SER B CA 1
ATOM 1401 C C . SER B 1 4 ? -6.922 -39.906 -40.469 1 30.81 4 SER B C 1
ATOM 1403 O O . SER B 1 4 ? -7.336 -40.969 -39.969 1 30.81 4 SER B O 1
ATOM 1405 N N . ILE B 1 5 ? -5.75 -39.719 -40 1 35.91 5 ILE B N 1
ATOM 1406 C CA . ILE B 1 5 ? -5.324 -39.844 -38.625 1 35.91 5 ILE B CA 1
ATOM 1407 C C . ILE B 1 5 ? -6.344 -39.188 -37.688 1 35.91 5 ILE B C 1
ATOM 1409 O O . ILE B 1 5 ? -6.52 -37.969 -37.719 1 35.91 5 ILE B O 1
ATOM 1413 N N . ILE B 1 6 ? -7.539 -39.781 -37.562 1 33.44 6 ILE B N 1
ATOM 1414 C CA . ILE B 1 6 ? -8.438 -39.312 -36.5 1 33.44 6 ILE B CA 1
ATOM 1415 C C . ILE B 1 6 ? -7.695 -39.25 -35.156 1 33.44 6 ILE B C 1
ATOM 1417 O O . ILE B 1 6 ? -7.254 -40.312 -34.656 1 33.44 6 ILE B O 1
ATOM 1421 N N . ALA B 1 7 ? -6.988 -38.25 -34.906 1 37.06 7 ALA B N 1
ATOM 1422 C CA . ALA B 1 7 ? -6.488 -38 -33.562 1 37.06 7 ALA B CA 1
ATOM 1423 C C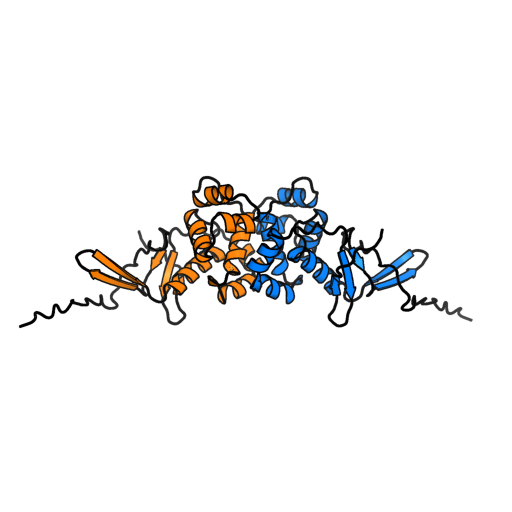 . ALA B 1 7 ? -7.547 -38.312 -32.5 1 37.06 7 ALA B C 1
ATOM 1425 O O . ALA B 1 7 ? -8.695 -37.906 -32.625 1 37.06 7 ALA B O 1
ATOM 1426 N N . ASP B 1 8 ? -7.555 -39.5 -32.031 1 33.06 8 ASP B N 1
ATOM 1427 C CA . ASP B 1 8 ? -8.328 -39.875 -30.828 1 33.06 8 ASP B CA 1
ATOM 1428 C C . ASP B 1 8 ? -8.328 -38.719 -29.812 1 33.06 8 ASP B C 1
ATOM 1430 O O . ASP B 1 8 ? -7.281 -38.344 -29.297 1 33.06 8 ASP B O 1
ATOM 1434 N N . ARG B 1 9 ? -9.117 -37.719 -30.062 1 36.84 9 ARG B N 1
ATOM 1435 C CA . ARG B 1 9 ? -9.453 -36.75 -29 1 36.84 9 ARG B CA 1
ATOM 1436 C C . ARG B 1 9 ? -9.844 -37.5 -27.719 1 36.84 9 ARG B C 1
ATOM 1438 O O . ARG B 1 9 ? -10.984 -37.969 -27.594 1 36.84 9 ARG B O 1
ATOM 1445 N N . GLY B 1 10 ? -9.086 -38.375 -27.25 1 34.25 10 GLY B N 1
ATOM 1446 C CA . GLY B 1 10 ? -9.438 -38.781 -25.906 1 34.25 10 GLY B CA 1
ATOM 1447 C C . GLY B 1 10 ? -9.883 -37.625 -25.031 1 34.25 10 GLY B C 1
ATOM 1448 O O . GLY B 1 10 ? -9.047 -36.844 -24.578 1 34.25 10 GLY B O 1
ATOM 1449 N N . VAL B 1 11 ? -10.969 -36.906 -25.281 1 37.12 11 VAL B N 1
ATOM 1450 C CA . VAL B 1 11 ? -11.617 -36.125 -24.234 1 37.12 11 VAL B CA 1
ATOM 1451 C C . VAL B 1 11 ? -11.602 -36.875 -22.922 1 37.12 11 VAL B C 1
ATOM 1453 O O . VAL B 1 11 ? -12.148 -38 -22.828 1 37.12 11 VAL B O 1
ATOM 1456 N N . MET B 1 12 ? -10.586 -37.031 -22.172 1 37.59 12 MET B N 1
ATOM 1457 C CA . MET B 1 12 ? -10.75 -37.5 -20.797 1 37.59 12 MET B CA 1
ATOM 1458 C C . MET B 1 12 ? -12.086 -37.031 -20.234 1 37.59 12 MET B C 1
ATOM 1460 O O . MET B 1 12 ? -12.391 -35.844 -20.234 1 37.59 12 MET B O 1
ATOM 1464 N N . GLY B 1 13 ? -13.312 -37.688 -20.344 1 36.53 13 GLY B N 1
ATOM 1465 C CA . GLY B 1 13 ? -14.586 -37.594 -19.641 1 36.53 13 GLY B CA 1
ATOM 1466 C C . GLY B 1 13 ? -14.453 -36.969 -18.266 1 36.53 13 GLY B C 1
ATOM 1467 O O . GLY B 1 13 ? -13.352 -36.812 -17.734 1 36.53 13 GLY B O 1
ATOM 1468 N N . GLU B 1 14 ? -15.594 -36.219 -17.719 1 41.81 14 GLU B N 1
ATOM 1469 C CA . GLU B 1 14 ? -15.875 -35.688 -16.391 1 41.81 14 GLU B CA 1
ATOM 1470 C C . GLU B 1 14 ? -15.281 -36.594 -15.297 1 41.81 14 GLU B C 1
ATOM 1472 O O . GLU B 1 14 ? -15.664 -36.5 -14.133 1 41.81 14 GLU B O 1
ATOM 1477 N N . HIS B 1 15 ? -14.758 -37.75 -15.484 1 43.75 15 HIS B N 1
ATOM 1478 C CA . HIS B 1 15 ? -14.328 -38.562 -14.352 1 43.75 15 HIS B CA 1
ATOM 1479 C C . HIS B 1 15 ? -13.469 -37.75 -13.391 1 43.75 15 HIS B C 1
ATOM 1481 O O . HIS B 1 15 ? -12.914 -36.688 -13.766 1 43.75 15 HIS B O 1
ATOM 1487 N N . SER B 1 16 ? -13.422 -38.25 -12.078 1 52.28 16 SER B N 1
ATOM 1488 C CA . SER B 1 16 ? -12.727 -37.844 -10.859 1 52.28 16 SER B CA 1
ATOM 1489 C C . SER B 1 16 ? -11.305 -37.375 -11.164 1 52.28 16 SER B C 1
ATOM 1491 O O . SER B 1 16 ? -10.367 -38.188 -11.133 1 52.28 16 SER B O 1
ATOM 1493 N N . ARG B 1 17 ? -11 -36.594 -12.07 1 67.19 17 ARG B N 1
ATOM 1494 C CA . ARG B 1 17 ? -9.641 -36.281 -12.516 1 67.19 17 ARG B CA 1
ATOM 1495 C C . ARG B 1 17 ? -8.805 -35.719 -11.383 1 67.19 17 ARG B C 1
ATOM 1497 O O . ARG B 1 17 ? -9.289 -34.875 -10.617 1 67.19 17 ARG B O 1
ATOM 1504 N N . LYS B 1 18 ? -7.859 -36.5 -10.984 1 87.25 18 LYS B N 1
ATOM 1505 C CA . LYS B 1 18 ? -6.801 -36.031 -10.094 1 87.25 18 LYS B CA 1
ATOM 1506 C C . LYS B 1 18 ? -6.426 -34.594 -10.375 1 87.25 18 LYS B C 1
ATOM 1508 O O . LYS B 1 18 ? -6.391 -34.156 -11.531 1 87.25 18 LYS B O 1
ATOM 1513 N N . PRO B 1 19 ? -6.344 -33.844 -9.398 1 94.06 19 PRO B N 1
ATOM 1514 C CA . PRO B 1 19 ? -5.887 -32.469 -9.602 1 94.06 19 PRO B CA 1
ATOM 1515 C C . PRO B 1 19 ? -4.637 -32.375 -10.477 1 94.06 19 PRO B C 1
ATOM 1517 O O . PRO B 1 19 ? -3.775 -33.281 -10.414 1 94.06 19 PRO B O 1
ATOM 1520 N N . TYR B 1 20 ? -4.629 -31.438 -11.336 1 95.19 20 TYR B N 1
ATOM 1521 C CA . TYR B 1 20 ? -3.457 -31.188 -12.164 1 95.19 20 TYR B CA 1
ATOM 1522 C C . TYR B 1 20 ? -2.451 -30.312 -11.438 1 95.19 20 TYR B C 1
ATOM 1524 O O . TYR B 1 20 ? -2.797 -29.219 -10.953 1 95.19 20 TYR B O 1
ATOM 1532 N N . HIS B 1 21 ? -1.213 -30.75 -11.312 1 96.56 21 HIS B N 1
ATOM 1533 C CA . HIS B 1 21 ? -0.134 -29.938 -10.75 1 96.56 21 HIS B CA 1
ATOM 1534 C C . HIS B 1 21 ? 0.349 -28.891 -11.742 1 96.56 21 HIS B C 1
ATOM 1536 O O . HIS B 1 21 ? 1.143 -29.203 -12.633 1 96.56 21 HIS B O 1
ATOM 1542 N N . TYR B 1 22 ? -0.096 -27.734 -11.633 1 96.81 22 TYR B N 1
ATOM 1543 C CA . TYR B 1 22 ? 0.14 -26.656 -12.57 1 96.81 22 TYR B CA 1
ATOM 1544 C C . TYR B 1 22 ? 1.396 -25.875 -12.203 1 96.81 22 TYR B C 1
ATOM 1546 O O . TYR B 1 22 ? 1.365 -25.016 -11.312 1 96.81 22 TYR B O 1
ATOM 1554 N N . THR B 1 23 ? 2.484 -26.016 -12.961 1 97.06 23 THR B N 1
ATOM 1555 C CA . THR B 1 23 ? 3.746 -25.359 -12.641 1 97.06 23 THR B CA 1
ATOM 1556 C C . THR B 1 23 ? 4.125 -24.359 -13.734 1 97.06 23 THR B C 1
ATOM 1558 O O . THR B 1 23 ? 5.117 -23.641 -13.609 1 97.06 23 THR B O 1
ATOM 1561 N N . GLU B 1 24 ? 3.293 -24.219 -14.695 1 95.38 24 GLU B N 1
ATOM 1562 C CA . GLU B 1 24 ? 3.607 -23.422 -15.883 1 95.38 24 GLU B CA 1
ATOM 1563 C C . GLU B 1 24 ? 3.682 -21.938 -15.555 1 95.38 24 GLU B C 1
ATOM 1565 O O . GLU B 1 24 ? 4.242 -21.156 -16.312 1 95.38 24 GLU B O 1
ATOM 1570 N N . CYS B 1 25 ? 3.156 -21.578 -14.461 1 97.06 25 CYS B N 1
ATOM 1571 C CA . CYS B 1 25 ? 3.184 -20.172 -14.078 1 97.06 25 CYS B CA 1
ATOM 1572 C C . CYS B 1 25 ? 4.438 -19.844 -13.281 1 97.06 25 CYS B C 1
ATOM 1574 O O . CYS B 1 25 ? 4.609 -18.719 -12.82 1 97.06 25 CYS B O 1
ATOM 1576 N N . GLY B 1 26 ? 5.23 -20.781 -12.953 1 96.44 26 GLY B N 1
ATOM 1577 C CA . GLY B 1 26 ? 6.465 -20.547 -12.227 1 96.44 26 GLY B CA 1
ATOM 1578 C C . GLY B 1 26 ? 6.359 -20.891 -10.75 1 96.44 26 GLY B C 1
ATOM 1579 O O . GLY B 1 26 ? 7.34 -20.797 -10.008 1 96.44 26 GLY B O 1
ATOM 1580 N N . LEU B 1 27 ? 5.191 -21.266 -10.312 1 97.75 27 LEU B N 1
ATOM 1581 C CA . LEU B 1 27 ? 4.977 -21.719 -8.938 1 97.75 27 LEU B CA 1
ATOM 1582 C C . LEU B 1 27 ? 4.926 -23.234 -8.859 1 97.75 27 LEU B C 1
ATOM 1584 O O . LEU B 1 27 ? 4.477 -23.891 -9.805 1 97.75 27 LEU B O 1
ATOM 1588 N N . ASP B 1 28 ? 5.277 -23.766 -7.676 1 96.62 28 ASP B N 1
ATOM 1589 C CA . ASP B 1 28 ? 5.348 -25.219 -7.531 1 96.62 28 ASP B CA 1
ATOM 1590 C C . ASP B 1 28 ? 4.191 -25.75 -6.684 1 96.62 28 ASP B C 1
ATOM 1592 O O . ASP B 1 28 ? 4.07 -26.953 -6.477 1 96.62 28 ASP B O 1
ATOM 1596 N N . ASN B 1 29 ? 3.359 -24.875 -6.25 1 95.81 29 ASN B N 1
ATOM 1597 C CA . ASN B 1 29 ? 2.391 -25.312 -5.246 1 95.81 29 ASN B CA 1
ATOM 1598 C C . ASN B 1 29 ? 0.958 -25.062 -5.711 1 95.81 29 ASN B C 1
ATOM 1600 O O . ASN B 1 29 ? 0.051 -24.906 -4.891 1 95.81 29 ASN B O 1
ATOM 1604 N N . VAL B 1 30 ? 0.703 -25 -7.031 1 97.56 30 VAL B N 1
ATOM 1605 C CA . VAL B 1 30 ? -0.633 -24.719 -7.551 1 97.56 30 VAL B CA 1
ATOM 1606 C C . VAL B 1 30 ? -1.221 -25.984 -8.172 1 97.56 30 VAL B C 1
ATOM 1608 O O . VAL B 1 30 ? -0.562 -26.656 -8.969 1 97.56 30 VAL B O 1
ATOM 1611 N N . PHE B 1 31 ? -2.453 -26.25 -7.84 1 97.5 31 PHE B N 1
ATOM 1612 C CA . PHE B 1 31 ? -3.174 -27.391 -8.391 1 97.5 31 PHE B CA 1
ATOM 1613 C C . PHE B 1 31 ? -4.547 -26.969 -8.898 1 97.5 31 PHE B C 1
ATOM 1615 O O . PHE B 1 31 ? -5.203 -26.125 -8.297 1 97.5 31 PHE B O 1
ATOM 1622 N N . LEU B 1 32 ? -4.965 -27.625 -10.008 1 97.44 32 LEU B N 1
ATOM 1623 C CA . LEU B 1 32 ? -6.254 -27.328 -10.617 1 97.44 32 LEU B CA 1
ATOM 1624 C C . LEU B 1 32 ? -7.18 -28.547 -10.539 1 97.44 32 LEU B C 1
ATOM 1626 O O . LEU B 1 32 ? -6.785 -29.656 -10.891 1 97.44 32 LEU B O 1
ATOM 1630 N N . LEU B 1 33 ? -8.336 -28.328 -10.141 1 96.69 33 LEU B N 1
ATOM 1631 C CA . LEU B 1 33 ? -9.305 -29.406 -10.031 1 96.69 33 LEU B CA 1
ATOM 1632 C C . LEU B 1 33 ? -10.016 -29.656 -11.359 1 96.69 33 LEU B C 1
ATOM 1634 O O . LEU B 1 33 ? -10.477 -30.766 -11.625 1 96.69 33 LEU B O 1
ATOM 1638 N N . ASN B 1 34 ? -10.18 -28.672 -12.102 1 96.38 34 ASN B N 1
ATOM 1639 C CA . ASN B 1 34 ? -10.836 -28.672 -13.406 1 96.38 34 ASN B CA 1
ATOM 1640 C C . ASN B 1 34 ? -10.383 -27.5 -14.258 1 96.38 34 ASN B C 1
ATOM 1642 O O . ASN B 1 34 ? -9.328 -26.922 -14.016 1 96.38 34 ASN B O 1
ATOM 1646 N N . GLY B 1 35 ? -11.055 -27.234 -15.398 1 96.62 35 GLY B N 1
ATOM 1647 C CA . GLY B 1 35 ? -10.766 -26.094 -16.234 1 96.62 35 GLY B CA 1
ATOM 1648 C C . GLY B 1 35 ? -9.539 -26.281 -17.109 1 96.62 35 GLY B C 1
ATOM 1649 O O . GLY B 1 35 ? -8.898 -25.312 -17.516 1 96.62 35 GLY B O 1
ATOM 1650 N N . PHE B 1 36 ? -9.125 -27.469 -17.25 1 96.69 36 PHE B N 1
ATOM 1651 C CA . PHE B 1 36 ? -7.984 -27.781 -18.109 1 96.69 36 PHE B CA 1
ATOM 1652 C C . PHE B 1 36 ? -8.234 -29.031 -18.922 1 96.69 36 PHE B C 1
ATOM 1654 O O . PHE B 1 36 ? -9.148 -29.812 -18.609 1 96.69 36 PHE B O 1
ATOM 1661 N N . VAL B 1 37 ? -7.523 -29.203 -20.094 1 94.38 37 VAL B N 1
ATOM 1662 C CA . VAL B 1 37 ? -7.531 -30.406 -20.938 1 94.38 37 VAL B CA 1
ATOM 1663 C C . VAL B 1 37 ? -6.094 -30.828 -21.234 1 94.38 37 VAL B C 1
ATOM 1665 O O . VAL B 1 37 ? -5.242 -30 -21.547 1 94.38 37 VAL B O 1
ATOM 1668 N N . ILE B 1 38 ? -5.855 -32.031 -21.047 1 91.69 38 ILE B N 1
ATOM 1669 C CA . ILE B 1 38 ? -4.535 -32.594 -21.359 1 91.69 38 ILE B CA 1
ATOM 1670 C C . ILE B 1 38 ? -4.594 -33.344 -22.672 1 91.69 38 ILE B C 1
ATOM 1672 O O . ILE B 1 38 ? -5.418 -34.25 -22.828 1 91.69 38 ILE B O 1
ATOM 1676 N N . GLU B 1 39 ? -3.832 -32.906 -23.609 1 89.69 39 GLU B N 1
ATOM 1677 C CA . GLU B 1 39 ? -3.738 -33.594 -24.891 1 89.69 39 GLU B CA 1
ATOM 1678 C C . GLU B 1 39 ? -2.342 -34.156 -25.109 1 89.69 39 GLU B C 1
ATOM 1680 O O . GLU B 1 39 ? -1.34 -33.5 -24.828 1 89.69 39 GLU B O 1
ATOM 1685 N N . ARG B 1 40 ? -2.238 -35.406 -25.375 1 86.75 40 ARG B N 1
ATOM 1686 C CA . ARG B 1 40 ? -0.976 -36.094 -25.656 1 86.75 40 ARG B CA 1
ATOM 1687 C C . ARG B 1 40 ? -0.628 -36 -27.141 1 86.75 40 ARG B C 1
ATOM 1689 O O . ARG B 1 40 ? -1.425 -36.406 -27.984 1 86.75 40 ARG B O 1
ATOM 1696 N N . MET B 1 41 ? 0.344 -35.156 -27.391 1 84.75 41 MET B N 1
ATOM 1697 C CA . MET B 1 41 ? 0.849 -35.062 -28.766 1 84.75 41 MET B CA 1
ATOM 1698 C C . MET B 1 41 ? 2.27 -35.594 -28.859 1 84.75 41 MET B C 1
ATOM 1700 O O . MET B 1 41 ? 3.186 -35.094 -28.219 1 84.75 41 MET B O 1
ATOM 1704 N N . ASP B 1 42 ? 2.588 -36.562 -29.844 1 86.06 42 ASP B N 1
ATOM 1705 C CA . ASP B 1 42 ? 3.912 -37.125 -30.094 1 86.06 42 ASP B CA 1
ATOM 1706 C C . ASP B 1 42 ? 4.613 -37.469 -28.781 1 86.06 42 ASP B C 1
ATOM 1708 O O . ASP B 1 42 ? 5.754 -37.062 -28.562 1 86.06 42 ASP B O 1
ATOM 1712 N N . ASP B 1 43 ? 3.969 -38.062 -27.672 1 86.62 43 ASP B N 1
ATOM 1713 C CA . ASP B 1 43 ? 4.484 -38.594 -26.406 1 86.62 43 ASP B CA 1
ATOM 1714 C C . ASP B 1 43 ? 4.719 -37.469 -25.391 1 86.62 43 ASP B C 1
ATOM 1716 O O . ASP B 1 43 ? 5.438 -37.656 -24.406 1 86.62 43 ASP B O 1
ATOM 1720 N N . GLU B 1 44 ? 4.297 -36.281 -25.891 1 88 44 GLU B N 1
ATOM 1721 C CA . GLU B 1 44 ? 4.367 -35.188 -24.938 1 88 44 GLU B CA 1
ATOM 1722 C C . GLU B 1 44 ? 2.975 -34.719 -24.547 1 88 44 GLU B C 1
ATOM 1724 O O . GLU B 1 44 ? 2.049 -34.719 -25.359 1 88 44 GLU B O 1
ATOM 1729 N N . ASP B 1 45 ? 2.848 -34.469 -23.297 1 86.12 45 ASP B N 1
ATOM 1730 C CA . ASP B 1 45 ? 1.579 -33.938 -22.812 1 86.12 45 ASP B CA 1
ATOM 1731 C C . ASP B 1 45 ? 1.513 -32.438 -22.953 1 86.12 45 ASP B C 1
ATOM 1733 O O . ASP B 1 45 ? 2.492 -31.734 -22.688 1 86.12 45 ASP B O 1
ATOM 1737 N N . TYR B 1 46 ? 0.487 -31.969 -23.656 1 89.69 46 TYR B N 1
ATOM 1738 C CA . TYR B 1 46 ? 0.179 -30.547 -23.75 1 89.69 46 TYR B CA 1
ATOM 1739 C C . TYR B 1 46 ? -1.081 -30.219 -22.953 1 89.69 46 TYR B C 1
ATOM 1741 O O . TYR B 1 46 ? -2.074 -30.938 -23.031 1 89.69 46 TYR B O 1
ATOM 1749 N N . VAL B 1 47 ? -0.953 -29.188 -22.062 1 92.25 47 VAL B 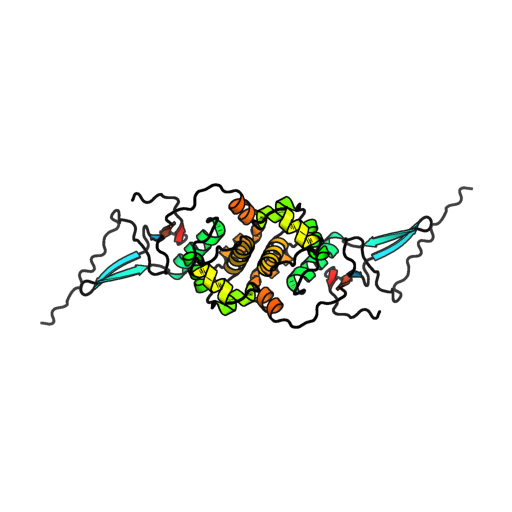N 1
ATOM 1750 C CA . VAL B 1 47 ? -2.111 -28.844 -21.25 1 92.25 47 VAL B CA 1
ATOM 1751 C C . VAL B 1 47 ? -2.68 -27.5 -21.719 1 92.25 47 VAL B C 1
ATOM 1753 O O . VAL B 1 47 ? -1.927 -26.562 -21.969 1 92.25 47 VAL B O 1
ATOM 1756 N N . SER B 1 48 ? -3.994 -27.469 -21.891 1 94.94 48 SER B N 1
ATOM 1757 C CA . SER B 1 48 ? -4.715 -26.234 -22.188 1 94.94 48 SER B CA 1
ATOM 1758 C C . SER B 1 48 ? -5.594 -25.797 -21.016 1 94.94 48 SER B C 1
ATOM 1760 O O . SER B 1 48 ? -6.434 -26.578 -20.547 1 94.94 48 SER B O 1
ATOM 1762 N N . VAL B 1 49 ? -5.359 -24.547 -20.516 1 97.19 49 VAL B N 1
ATOM 1763 C CA . VAL B 1 49 ? -6.102 -24.031 -19.375 1 97.19 49 VAL B CA 1
ATOM 1764 C C . VAL B 1 49 ? -7.102 -22.969 -19.828 1 97.19 49 VAL B C 1
ATOM 1766 O O . VAL B 1 49 ? -6.754 -22.078 -20.594 1 97.19 49 VAL B O 1
ATOM 1769 N N . GLU B 1 50 ? -8.312 -23.141 -19.359 1 97.19 50 GLU B N 1
ATOM 1770 C CA . GLU B 1 50 ? -9.367 -22.188 -19.703 1 97.19 50 GLU B CA 1
ATOM 1771 C C . GLU B 1 50 ? -9.141 -20.859 -19 1 97.19 50 GLU B C 1
ATOM 1773 O O . GLU B 1 50 ? -8.844 -20.812 -17.797 1 97.19 50 GLU B O 1
ATOM 1778 N N . LYS B 1 51 ? -9.352 -19.703 -19.797 1 97.88 51 LYS B N 1
ATOM 1779 C CA . LYS B 1 51 ? -9.281 -18.344 -19.25 1 97.88 51 LYS B CA 1
ATOM 1780 C C . LYS B 1 51 ? -8.047 -18.172 -18.375 1 97.88 51 LYS B C 1
ATOM 1782 O O . LYS B 1 51 ? -8.148 -17.75 -17.219 1 97.88 51 LYS B O 1
ATOM 1787 N N . ILE B 1 52 ? -6.906 -18.484 -18.906 1 97.75 52 ILE B N 1
ATOM 1788 C CA . ILE B 1 52 ? -5.641 -18.562 -18.188 1 97.75 52 ILE B CA 1
ATOM 1789 C C . ILE B 1 52 ? -5.355 -17.25 -17.484 1 97.75 52 ILE B C 1
ATOM 1791 O O . ILE B 1 52 ? -4.824 -17.234 -16.375 1 97.75 52 ILE B O 1
ATOM 1795 N N . ASP B 1 53 ? -5.699 -16.125 -18.109 1 97.94 53 ASP B N 1
ATOM 1796 C CA . ASP B 1 53 ? -5.492 -14.828 -17.469 1 97.94 53 ASP B CA 1
ATOM 1797 C C . ASP B 1 53 ? -6.281 -14.719 -16.172 1 97.94 53 ASP B C 1
ATOM 1799 O O . ASP B 1 53 ? -5.785 -14.18 -15.18 1 97.94 53 ASP B O 1
ATOM 1803 N N . ASP B 1 54 ? -7.461 -15.227 -16.188 1 98.31 54 ASP B N 1
ATOM 1804 C CA . ASP B 1 54 ? -8.305 -15.195 -14.992 1 98.31 54 ASP B CA 1
ATOM 1805 C C . ASP B 1 54 ? -7.742 -16.109 -13.898 1 98.31 54 ASP B C 1
ATOM 1807 O O . ASP B 1 54 ? -7.859 -15.797 -12.711 1 98.31 54 ASP B O 1
ATOM 1811 N N . LEU B 1 55 ? -7.215 -17.203 -14.312 1 98.62 55 LEU B N 1
ATOM 1812 C CA . LEU B 1 55 ? -6.578 -18.078 -13.336 1 98.62 55 LEU B CA 1
ATOM 1813 C C . LEU B 1 55 ? -5.422 -17.375 -12.641 1 98.62 55 LEU B C 1
ATOM 1815 O O . LEU B 1 55 ? -5.336 -17.375 -11.414 1 98.62 55 LEU B O 1
ATOM 1819 N N . TRP B 1 56 ? -4.543 -16.766 -13.43 1 98.69 56 TRP B N 1
ATOM 1820 C CA . TRP B 1 56 ? -3.375 -16.109 -12.859 1 98.69 56 TRP B CA 1
ATOM 1821 C C . TRP B 1 56 ? -3.787 -14.953 -11.961 1 98.69 56 TRP B C 1
ATOM 1823 O O . TRP B 1 56 ? -3.213 -14.75 -10.883 1 98.69 56 TRP B O 1
ATOM 1833 N N . LYS B 1 57 ? -4.812 -14.219 -12.375 1 98.62 57 LYS B N 1
ATOM 1834 C CA . LYS B 1 57 ? -5.375 -13.18 -11.516 1 98.62 57 LYS B CA 1
ATOM 1835 C C . LYS B 1 57 ? -5.863 -13.766 -10.195 1 98.62 57 LYS B C 1
ATOM 1837 O O . LYS B 1 57 ? -5.586 -13.219 -9.125 1 98.62 57 LYS B O 1
ATOM 1842 N N . SER B 1 58 ? -6.555 -14.875 -10.266 1 98.44 58 SER B N 1
ATOM 1843 C CA . SER B 1 58 ? -7.105 -15.508 -9.07 1 98.44 58 SER B CA 1
ATOM 1844 C C . SER B 1 58 ? -6 -15.984 -8.141 1 98.44 58 SER B C 1
ATOM 1846 O O . SER B 1 58 ? -6.117 -15.867 -6.914 1 98.44 58 SER B O 1
ATOM 1848 N N . ILE B 1 59 ? -4.961 -16.516 -8.695 1 98.5 59 ILE B N 1
ATOM 1849 C CA . ILE B 1 59 ? -3.814 -16.922 -7.902 1 98.5 59 ILE B CA 1
ATOM 1850 C C . ILE B 1 59 ? -3.211 -15.719 -7.188 1 98.5 59 ILE B C 1
ATOM 1852 O O . ILE B 1 59 ? -2.984 -15.758 -5.977 1 98.5 59 ILE B O 1
ATOM 1856 N N . GLY B 1 60 ? -2.977 -14.617 -7.93 1 98.69 60 GLY B N 1
ATOM 1857 C CA . GLY B 1 60 ? -2.43 -13.406 -7.344 1 98.69 60 GLY B CA 1
ATOM 1858 C C . GLY B 1 60 ? -3.287 -12.844 -6.227 1 98.69 60 GLY B C 1
ATOM 1859 O O . GLY B 1 60 ? -2.77 -12.469 -5.172 1 98.69 60 GLY B O 1
ATOM 1860 N N . LEU B 1 61 ? -4.578 -12.789 -6.516 1 98.44 61 LEU B N 1
ATOM 1861 C CA . LEU B 1 61 ? -5.508 -12.266 -5.52 1 98.44 61 LEU B CA 1
ATOM 1862 C C . LEU B 1 61 ? -5.496 -13.133 -4.262 1 98.44 61 LEU B C 1
ATOM 1864 O O . LEU B 1 61 ? -5.539 -12.609 -3.145 1 98.44 61 LEU B O 1
ATOM 1868 N N . ASP B 1 62 ? -5.43 -14.422 -4.41 1 96.88 62 ASP B N 1
ATOM 1869 C CA . ASP B 1 62 ? -5.375 -15.32 -3.258 1 96.88 62 ASP B CA 1
ATOM 1870 C C . ASP B 1 62 ? -4.102 -15.094 -2.447 1 96.88 62 ASP B C 1
ATOM 1872 O O . ASP B 1 62 ? -4.141 -15.047 -1.216 1 96.88 62 ASP B O 1
ATOM 1876 N N . LEU B 1 63 ? -3.016 -14.953 -3.133 1 96.88 63 LEU B N 1
ATOM 1877 C CA . LEU B 1 63 ? -1.734 -14.719 -2.477 1 96.88 63 LEU B CA 1
ATOM 1878 C C . LEU B 1 63 ? -1.781 -13.461 -1.622 1 96.88 63 LEU B C 1
ATOM 1880 O O . LEU B 1 63 ? -1.372 -13.477 -0.459 1 96.88 63 LEU B O 1
ATOM 1884 N N . VAL B 1 64 ? -2.367 -12.359 -2.141 1 97.5 64 VAL B N 1
ATOM 1885 C CA . VAL B 1 64 ? -2.213 -11.055 -1.494 1 97.5 64 VAL B CA 1
ATOM 1886 C C . VAL B 1 64 ? -3.307 -10.867 -0.447 1 97.5 64 VAL B C 1
ATOM 1888 O O . VAL B 1 64 ? -3.223 -9.969 0.393 1 97.5 64 VAL B O 1
ATOM 1891 N N . THR B 1 65 ? -4.309 -11.719 -0.434 1 96.44 65 THR B N 1
ATOM 1892 C CA . THR B 1 65 ? -5.414 -11.5 0.496 1 96.44 65 THR B CA 1
ATOM 1893 C C . THR B 1 65 ? -5.441 -12.594 1.563 1 96.44 65 THR B C 1
ATOM 1895 O O . THR B 1 65 ? -6.062 -12.414 2.617 1 96.44 65 THR B O 1
ATOM 1898 N N . HIS B 1 66 ? -4.703 -13.727 1.297 1 93 66 HIS B N 1
ATOM 1899 C CA . HIS B 1 66 ? -4.922 -14.844 2.211 1 93 66 HIS B CA 1
ATOM 1900 C C . HIS B 1 66 ? -3.602 -15.398 2.725 1 93 66 HIS B C 1
ATOM 1902 O O . HIS B 1 66 ? -3.566 -16.062 3.762 1 93 66 HIS B O 1
ATOM 1908 N N . GLN B 1 67 ? -2.592 -15.172 2.029 1 89.75 67 GLN B N 1
ATOM 1909 C CA . GLN B 1 67 ? -1.31 -15.703 2.479 1 89.75 67 GLN B CA 1
ATOM 1910 C C . GLN B 1 67 ? -0.562 -14.68 3.332 1 89.75 67 GLN B C 1
ATOM 1912 O O . GLN B 1 67 ? -0.297 -13.562 2.883 1 89.75 67 GLN B O 1
ATOM 1917 N N . LYS B 1 68 ? -0.179 -15.047 4.473 1 87.75 68 LYS B N 1
ATOM 1918 C CA . LYS B 1 68 ? 0.445 -14.125 5.418 1 87.75 68 LYS B CA 1
ATOM 1919 C C . LYS B 1 68 ? 1.82 -13.68 4.93 1 87.75 68 LYS B C 1
ATOM 1921 O O . LYS B 1 68 ? 2.209 -12.523 5.117 1 87.75 68 LYS B O 1
ATOM 1926 N N . PHE B 1 69 ? 2.543 -14.617 4.332 1 88.62 69 PHE B N 1
ATOM 1927 C CA . PHE B 1 69 ? 3.875 -14.32 3.822 1 88.62 69 PHE B CA 1
ATOM 1928 C C . PHE B 1 69 ? 4.047 -14.867 2.41 1 88.62 69 PHE B C 1
ATOM 1930 O O . PHE B 1 69 ? 3.451 -15.891 2.057 1 88.62 69 PHE B O 1
ATOM 1937 N N . PHE B 1 70 ? 4.898 -14.18 1.666 1 91.81 70 PHE B N 1
ATOM 1938 C CA . PHE B 1 70 ? 5.215 -14.648 0.321 1 91.81 70 PHE B CA 1
ATOM 1939 C C . PHE B 1 70 ? 6.445 -15.547 0.337 1 91.81 70 PHE B C 1
ATOM 1941 O O . PHE B 1 70 ? 7.438 -15.242 0.997 1 91.81 70 PHE B O 1
ATOM 1948 N N . ALA B 1 71 ? 6.395 -16.656 -0.415 1 95.12 71 ALA B N 1
ATOM 1949 C CA . ALA B 1 71 ? 7.641 -17.297 -0.83 1 95.12 71 ALA B CA 1
ATOM 1950 C C . ALA B 1 71 ? 8.344 -16.469 -1.904 1 95.12 71 ALA B C 1
ATOM 1952 O O . ALA B 1 71 ? 7.711 -15.688 -2.605 1 95.12 71 ALA B O 1
ATOM 1953 N N . PRO B 1 72 ? 9.633 -16.625 -2.012 1 97.31 72 PRO B N 1
ATOM 1954 C CA . PRO B 1 72 ? 10.391 -15.867 -3.012 1 97.31 72 PRO B CA 1
ATOM 1955 C C . PRO B 1 72 ? 9.805 -16 -4.418 1 97.31 72 PRO B C 1
ATOM 1957 O O . PRO B 1 72 ? 9.633 -15 -5.113 1 97.31 72 PRO B O 1
ATOM 1960 N N . LYS B 1 73 ? 9.414 -17.156 -4.828 1 97.56 73 LYS B N 1
ATOM 1961 C CA . LYS B 1 73 ? 8.859 -17.391 -6.156 1 97.56 73 LYS B CA 1
ATOM 1962 C C . LYS B 1 73 ? 7.52 -16.688 -6.332 1 97.56 73 LYS B C 1
ATOM 1964 O O . LYS B 1 73 ? 7.176 -16.25 -7.434 1 97.56 73 LYS B O 1
ATOM 1969 N N . GLU B 1 74 ? 6.789 -16.609 -5.234 1 98.12 74 GLU B N 1
ATOM 1970 C CA . GLU B 1 74 ? 5.488 -15.945 -5.289 1 98.12 74 GLU B CA 1
ATOM 1971 C C . GLU B 1 74 ? 5.641 -14.438 -5.508 1 98.12 74 GLU B C 1
ATOM 1973 O O . GLU B 1 74 ? 4.832 -13.82 -6.203 1 98.12 74 GLU B O 1
ATOM 1978 N N . LEU B 1 75 ? 6.68 -13.883 -4.898 1 98.56 75 LEU B N 1
ATOM 1979 C CA . LEU B 1 75 ? 6.992 -12.484 -5.152 1 98.56 75 LEU B CA 1
ATOM 1980 C C . LEU B 1 75 ? 7.316 -12.25 -6.625 1 98.56 75 LEU B C 1
ATOM 1982 O O . LEU B 1 75 ? 6.82 -11.305 -7.234 1 98.56 75 LEU B O 1
ATOM 1986 N N . ARG B 1 76 ? 8.117 -13.109 -7.176 1 98.56 76 ARG B N 1
ATOM 1987 C CA . ARG B 1 76 ? 8.469 -13.023 -8.586 1 98.56 76 ARG B CA 1
ATOM 1988 C C . ARG B 1 76 ? 7.23 -13.164 -9.469 1 98.56 76 ARG B C 1
ATOM 1990 O O . ARG B 1 76 ? 7.086 -12.453 -10.469 1 98.56 76 ARG B O 1
ATOM 1997 N N . PHE B 1 77 ? 6.359 -14.078 -9.094 1 98.75 77 PHE B N 1
ATOM 1998 C CA . PHE B 1 77 ? 5.113 -14.305 -9.812 1 98.75 77 PHE B CA 1
ATOM 1999 C C . PHE B 1 77 ? 4.266 -13.039 -9.844 1 98.75 77 PHE B C 1
ATOM 2001 O O . PHE B 1 77 ? 3.82 -12.602 -10.906 1 98.75 77 PHE B O 1
ATOM 2008 N N . LEU B 1 78 ? 4.113 -12.328 -8.703 1 98.75 78 LEU B N 1
ATOM 2009 C CA . LEU B 1 78 ? 3.316 -11.109 -8.594 1 98.75 78 LEU B CA 1
ATOM 2010 C C . LEU B 1 78 ? 3.932 -9.984 -9.422 1 98.75 78 LEU B C 1
ATOM 2012 O O . LEU B 1 78 ? 3.225 -9.281 -10.148 1 98.75 78 LEU B O 1
ATOM 2016 N N . ARG B 1 79 ? 5.238 -9.812 -9.281 1 98.69 79 ARG B N 1
ATOM 2017 C CA . ARG B 1 79 ? 5.922 -8.789 -10.062 1 98.69 79 ARG B CA 1
ATOM 2018 C C . ARG B 1 79 ? 5.699 -9.008 -11.555 1 98.69 79 ARG B C 1
ATOM 2020 O O . ARG B 1 79 ? 5.434 -8.055 -12.297 1 98.69 79 ARG B O 1
ATOM 2027 N N . GLY B 1 80 ? 5.84 -10.281 -11.938 1 98.5 80 GLY B N 1
ATOM 2028 C CA . GLY B 1 80 ? 5.637 -10.625 -13.336 1 98.5 80 GLY B CA 1
ATOM 2029 C C . GLY B 1 80 ? 4.234 -10.32 -13.828 1 98.5 80 GLY B C 1
ATOM 2030 O O . GLY B 1 80 ? 4.055 -9.828 -14.945 1 98.5 80 GLY B O 1
ATOM 2031 N N . LEU B 1 81 ? 3.258 -10.602 -13.031 1 98.38 81 LEU B N 1
ATOM 2032 C CA . LEU B 1 81 ? 1.871 -10.32 -13.391 1 98.38 81 LEU B CA 1
ATOM 2033 C C . LEU B 1 81 ? 1.649 -8.828 -13.586 1 98.38 81 LEU B C 1
ATOM 2035 O O . LEU B 1 81 ? 0.826 -8.414 -14.414 1 98.38 81 LEU B O 1
ATOM 2039 N N . MET B 1 82 ? 2.404 -8.023 -12.836 1 98.06 82 MET B N 1
ATOM 2040 C CA . MET B 1 82 ? 2.283 -6.57 -12.953 1 98.06 82 MET B CA 1
ATOM 2041 C C . MET B 1 82 ? 3.127 -6.047 -14.109 1 98.06 82 MET B C 1
ATOM 2043 O O . MET B 1 82 ? 3.186 -4.84 -14.344 1 98.06 82 MET B O 1
ATOM 2047 N N . ASP B 1 83 ? 3.812 -6.98 -14.758 1 97.94 83 ASP B N 1
ATOM 2048 C CA . ASP B 1 83 ? 4.656 -6.66 -15.906 1 97.94 83 ASP B CA 1
ATOM 2049 C C . ASP B 1 83 ? 5.75 -5.668 -15.516 1 97.94 83 ASP B C 1
ATOM 2051 O O . ASP B 1 83 ? 5.969 -4.676 -16.219 1 97.94 83 ASP B O 1
ATOM 2055 N N . LEU B 1 84 ? 6.352 -5.914 -14.406 1 98.19 84 LEU B N 1
ATOM 2056 C CA . LEU B 1 84 ? 7.43 -5.059 -13.922 1 98.19 84 LEU B CA 1
ATOM 2057 C C . LEU B 1 84 ? 8.758 -5.801 -13.938 1 98.19 84 LEU B C 1
ATOM 2059 O O . LEU B 1 84 ? 8.82 -6.992 -13.625 1 98.19 84 LEU B O 1
ATOM 2063 N N . THR B 1 85 ? 9.805 -5.082 -14.266 1 98.44 85 THR B N 1
ATOM 2064 C CA . THR B 1 85 ? 11.156 -5.57 -14.016 1 98.44 85 THR B CA 1
ATOM 2065 C C . THR B 1 85 ? 11.531 -5.406 -12.547 1 98.44 85 THR B C 1
ATOM 2067 O O . THR B 1 85 ? 10.812 -4.758 -11.789 1 98.44 85 THR B O 1
ATOM 2070 N N . GLN B 1 86 ? 12.609 -6.066 -12.211 1 98.5 86 GLN B N 1
ATOM 2071 C CA . GLN B 1 86 ? 13.125 -5.875 -10.859 1 98.5 86 GLN B CA 1
ATOM 2072 C C . GLN B 1 86 ? 13.438 -4.402 -10.594 1 98.5 86 GLN B C 1
ATOM 2074 O O . GLN B 1 86 ? 13.148 -3.889 -9.516 1 98.5 86 GLN B O 1
ATOM 2079 N N . LEU B 1 87 ? 13.992 -3.76 -11.562 1 98.12 87 LEU B N 1
ATOM 2080 C CA . LEU B 1 87 ? 14.352 -2.352 -11.438 1 98.12 87 LEU B CA 1
ATOM 2081 C C . LEU B 1 87 ? 13.102 -1.491 -11.25 1 98.12 87 LEU B C 1
ATOM 2083 O O . LEU B 1 87 ? 13.086 -0.598 -10.398 1 98.12 87 LEU B O 1
ATOM 2087 N N . GLU B 1 88 ? 12.078 -1.722 -11.992 1 97.88 88 GLU B N 1
ATOM 2088 C CA . GLU B 1 88 ? 10.844 -0.942 -11.914 1 97.88 88 GLU B CA 1
ATOM 2089 C C . GLU B 1 88 ? 10.156 -1.133 -10.57 1 97.88 88 GLU B C 1
ATOM 2091 O O . GLU B 1 88 ? 9.68 -0.167 -9.969 1 97.88 88 GLU B O 1
ATOM 2096 N N . LEU B 1 89 ? 10.055 -2.336 -10.117 1 98.56 89 LEU B N 1
ATOM 2097 C CA . LEU B 1 89 ? 9.477 -2.574 -8.805 1 98.56 89 LEU B CA 1
ATOM 2098 C C . LEU B 1 89 ? 10.305 -1.887 -7.715 1 98.56 89 LEU B C 1
ATOM 2100 O O . LEU B 1 89 ? 9.742 -1.296 -6.789 1 98.56 89 LEU B O 1
ATOM 2104 N N . ALA B 1 90 ? 11.609 -1.981 -7.836 1 98.56 90 ALA B N 1
ATOM 2105 C CA . ALA B 1 90 ? 12.5 -1.347 -6.871 1 98.56 90 ALA B CA 1
ATOM 2106 C C . ALA B 1 90 ? 12.258 0.157 -6.801 1 98.56 90 ALA B C 1
ATOM 2108 O O . ALA B 1 90 ? 12.219 0.734 -5.711 1 98.56 90 ALA B O 1
ATOM 2109 N N . ARG B 1 91 ? 12.062 0.782 -7.883 1 97.31 91 ARG B N 1
ATOM 2110 C CA . ARG B 1 91 ? 11.789 2.215 -7.934 1 97.31 91 ARG B CA 1
ATOM 2111 C C . ARG B 1 91 ? 10.484 2.551 -7.219 1 97.31 91 ARG B C 1
ATOM 2113 O O . ARG B 1 91 ? 10.422 3.512 -6.449 1 97.31 91 ARG B O 1
ATOM 2120 N N . LEU B 1 92 ? 9.5 1.752 -7.453 1 97.5 92 LEU B N 1
ATOM 2121 C CA . LEU B 1 92 ? 8.211 1.966 -6.801 1 97.5 92 LEU B CA 1
ATOM 2122 C C . LEU B 1 92 ? 8.336 1.812 -5.289 1 97.5 92 LEU B C 1
ATOM 2124 O O . LEU B 1 92 ? 7.699 2.549 -4.531 1 97.5 92 LEU B O 1
ATOM 2128 N N . LEU B 1 93 ? 9.203 0.897 -4.898 1 98 93 LEU B N 1
ATOM 2129 C CA . LEU B 1 93 ? 9.344 0.571 -3.484 1 98 93 LEU B CA 1
ATOM 2130 C C . LEU B 1 93 ? 10.43 1.427 -2.836 1 98 93 LEU B C 1
ATOM 2132 O O . LEU B 1 93 ? 10.641 1.355 -1.623 1 98 93 LEU B O 1
ATOM 2136 N N . ARG B 1 94 ? 11.164 2.146 -3.654 1 96.44 94 ARG B N 1
ATOM 2137 C CA . ARG B 1 94 ? 12.234 3.033 -3.195 1 96.44 94 ARG B CA 1
ATOM 2138 C C . ARG B 1 94 ? 13.344 2.246 -2.508 1 96.44 94 ARG B C 1
ATOM 2140 O O . ARG B 1 94 ? 13.781 2.611 -1.417 1 96.44 94 ARG B O 1
ATOM 2147 N N . VAL B 1 95 ? 13.695 1.221 -3.152 1 97.75 95 VAL B N 1
ATOM 2148 C CA . VAL B 1 95 ? 14.852 0.42 -2.764 1 97.75 95 VAL B CA 1
ATOM 2149 C C . VAL B 1 95 ? 15.75 0.187 -3.977 1 97.75 95 VAL B C 1
ATOM 2151 O O . VAL B 1 95 ? 15.469 0.682 -5.07 1 97.75 95 VAL B O 1
ATOM 2154 N N . GLU B 1 96 ? 16.828 -0.501 -3.754 1 98 96 GLU B N 1
ATOM 2155 C CA . GLU B 1 96 ? 17.719 -0.874 -4.848 1 98 96 GLU B CA 1
ATOM 2156 C C . GLU B 1 96 ? 17.219 -2.129 -5.562 1 98 96 GLU B C 1
ATOM 2158 O O . GLU B 1 96 ? 16.625 -3.006 -4.941 1 98 96 GLU B O 1
ATOM 2163 N N . ASP B 1 97 ? 17.547 -2.191 -6.895 1 97.69 97 ASP B N 1
ATOM 2164 C CA . ASP B 1 97 ? 17.172 -3.367 -7.672 1 97.69 97 ASP B CA 1
ATOM 2165 C C . ASP B 1 97 ? 17.781 -4.637 -7.082 1 97.69 97 ASP B C 1
ATOM 2167 O O . ASP B 1 97 ? 17.125 -5.684 -7.043 1 97.69 97 ASP B O 1
ATOM 2171 N N . GLN B 1 98 ? 18.922 -4.578 -6.562 1 98.56 98 GLN B N 1
ATOM 2172 C CA . GLN B 1 98 ? 19.578 -5.723 -5.945 1 98.56 98 GLN B CA 1
ATOM 2173 C C . GLN B 1 98 ? 18.797 -6.227 -4.734 1 98.56 98 GLN B C 1
ATOM 2175 O O . GLN B 1 98 ? 18.766 -7.426 -4.461 1 98.56 98 GLN B O 1
ATOM 2180 N N . THR B 1 99 ? 18.188 -5.281 -4.031 1 98.69 99 THR B N 1
ATOM 2181 C CA . THR B 1 99 ? 17.359 -5.645 -2.881 1 98.69 99 THR B CA 1
ATOM 2182 C C . THR B 1 99 ? 16.188 -6.527 -3.309 1 98.69 99 THR B C 1
ATOM 2184 O O . THR B 1 99 ? 15.953 -7.578 -2.707 1 98.69 99 THR B O 1
ATOM 2187 N N . VAL B 1 100 ? 15.555 -6.176 -4.414 1 98.75 100 VAL B N 1
ATOM 2188 C CA . VAL B 1 100 ? 14.438 -6.953 -4.934 1 98.75 100 VAL B CA 1
ATOM 2189 C C . VAL B 1 100 ? 14.93 -8.32 -5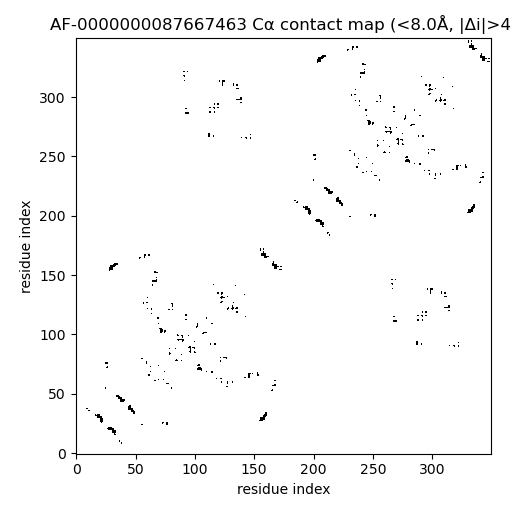.398 1 98.75 100 VAL B C 1
ATOM 2191 O O . VAL B 1 100 ? 14.305 -9.344 -5.105 1 98.75 100 VAL B O 1
ATOM 2194 N N . ALA B 1 101 ? 16.047 -8.297 -6.047 1 98.69 101 ALA B N 1
ATOM 2195 C CA . ALA B 1 101 ? 16.625 -9.555 -6.531 1 98.69 101 ALA B CA 1
ATOM 2196 C C . ALA B 1 101 ? 16.875 -10.516 -5.375 1 98.69 101 ALA B C 1
ATOM 2198 O O . ALA B 1 101 ? 16.594 -11.711 -5.477 1 98.69 101 ALA B O 1
ATOM 2199 N N . ARG B 1 102 ? 17.375 -10.016 -4.312 1 98.69 102 ARG B N 1
ATOM 2200 C CA . ARG B 1 102 ? 17.703 -10.836 -3.152 1 98.69 102 ARG B CA 1
ATOM 2201 C C . ARG B 1 102 ? 16.438 -11.383 -2.488 1 98.69 102 ARG B C 1
ATOM 2203 O O . ARG B 1 102 ? 16.438 -12.5 -1.972 1 98.69 102 ARG B O 1
ATOM 2210 N N . TRP B 1 103 ? 15.359 -10.562 -2.445 1 98.62 103 TRP B N 1
ATOM 2211 C CA . TRP B 1 103 ? 14.086 -11.039 -1.937 1 98.62 103 TRP B CA 1
ATOM 2212 C C . TRP B 1 103 ? 13.555 -12.188 -2.791 1 98.62 103 TRP B C 1
ATOM 2214 O O . TRP B 1 103 ? 13.156 -13.227 -2.264 1 98.62 103 TRP B O 1
ATOM 2224 N N . GLU B 1 104 ? 13.656 -12.055 -4.168 1 98.06 104 GLU B N 1
ATOM 2225 C CA . GLU B 1 104 ? 13.07 -13.016 -5.098 1 98.06 104 GLU B CA 1
ATOM 2226 C C . GLU B 1 104 ? 13.875 -14.312 -5.129 1 98.06 104 GLU B C 1
ATOM 2228 O O . GLU B 1 104 ? 13.367 -15.352 -5.551 1 98.06 104 GLU B O 1
ATOM 2233 N N . LYS B 1 105 ? 15.109 -14.234 -4.684 1 98 105 LYS B N 1
ATOM 2234 C CA . LYS B 1 105 ? 15.977 -15.414 -4.648 1 98 105 LYS B CA 1
ATOM 2235 C C . LYS B 1 105 ? 15.953 -16.062 -3.268 1 98 105 LYS B C 1
ATOM 2237 O O . LYS B 1 105 ? 16.578 -17.109 -3.062 1 98 105 LYS B O 1
ATOM 2242 N N . GLY B 1 106 ? 15.367 -15.406 -2.33 1 97.75 106 GLY B N 1
ATOM 2243 C CA . GLY B 1 106 ? 15.289 -15.938 -0.979 1 97.75 106 GLY B CA 1
ATOM 2244 C C . GLY B 1 106 ? 16.562 -15.734 -0.184 1 97.75 106 GLY B C 1
ATOM 2245 O O . GLY B 1 106 ? 16.766 -16.375 0.847 1 97.75 106 GLY B O 1
ATOM 2246 N N . LYS B 1 107 ? 17.453 -14.93 -0.607 1 98.12 107 LYS B N 1
ATOM 2247 C CA . LYS B 1 107 ? 18.703 -14.641 0.088 1 98.12 107 LYS B CA 1
ATOM 2248 C C . LYS B 1 107 ? 18.469 -13.742 1.299 1 98.12 107 LYS B C 1
ATOM 2250 O O . LYS B 1 107 ? 19.203 -13.805 2.281 1 98.12 107 LYS B O 1
ATOM 2255 N N . VAL B 1 108 ? 17.531 -12.828 1.217 1 97.5 108 VAL B N 1
ATOM 2256 C CA . VAL B 1 108 ? 17.094 -11.961 2.299 1 97.5 108 VAL B CA 1
ATOM 2257 C C . VAL B 1 108 ? 15.578 -12.07 2.473 1 97.5 108 VAL B C 1
ATOM 2259 O O . VAL B 1 108 ? 14.836 -12.117 1.489 1 97.5 108 VAL B O 1
ATOM 2262 N N . ARG B 1 109 ? 15.188 -12.086 3.682 1 96.56 109 ARG B N 1
ATOM 2263 C CA . ARG B 1 109 ? 13.758 -12.156 3.943 1 96.56 109 ARG B CA 1
ATOM 2264 C C . ARG B 1 109 ? 13.062 -10.859 3.557 1 96.56 109 ARG B C 1
ATOM 2266 O O . ARG B 1 109 ? 13.578 -9.773 3.82 1 96.56 109 ARG B O 1
ATOM 2273 N N . LEU B 1 110 ? 11.875 -11.039 3.031 1 97.62 110 LEU B N 1
ATOM 2274 C CA . LEU B 1 110 ? 11.047 -9.883 2.689 1 97.62 110 LEU B CA 1
ATOM 2275 C C . LEU B 1 110 ? 10.539 -9.188 3.949 1 97.62 110 LEU B C 1
ATOM 2277 O O . LEU B 1 110 ? 9.828 -9.789 4.75 1 97.62 110 LEU B O 1
ATOM 2281 N N . PRO B 1 111 ? 10.914 -7.91 4.145 1 97.25 111 PRO B N 1
ATOM 2282 C CA . PRO B 1 111 ? 10.391 -7.195 5.312 1 97.25 111 PRO B CA 1
ATOM 2283 C C . PRO B 1 111 ? 8.875 -7.023 5.273 1 97.25 111 PRO B C 1
ATOM 2285 O O . PRO B 1 111 ? 8.297 -6.895 4.191 1 97.25 111 PRO B O 1
ATOM 2288 N N . GLY B 1 112 ? 8.305 -6.938 6.414 1 97.06 112 GLY B N 1
ATOM 2289 C CA . GLY B 1 112 ? 6.863 -6.797 6.52 1 97.06 112 GLY B CA 1
ATOM 2290 C C . GLY B 1 112 ? 6.328 -5.594 5.766 1 97.06 112 GLY B C 1
ATOM 2291 O O . GLY B 1 112 ? 5.312 -5.688 5.074 1 97.06 112 GLY B O 1
ATOM 2292 N N . THR B 1 113 ? 7.023 -4.469 5.863 1 98.25 113 THR B N 1
ATOM 2293 C CA . THR B 1 113 ? 6.551 -3.25 5.219 1 98.25 113 THR B CA 1
ATOM 2294 C C . THR B 1 113 ? 6.602 -3.389 3.699 1 98.25 113 THR B C 1
ATOM 2296 O O . THR B 1 113 ? 5.715 -2.895 2.996 1 98.25 113 THR B O 1
ATOM 2299 N N . ALA B 1 114 ? 7.602 -4.055 3.229 1 98.56 114 ALA B N 1
ATOM 2300 C CA . ALA B 1 114 ? 7.703 -4.305 1.794 1 98.56 114 ALA B CA 1
ATOM 2301 C C . ALA B 1 114 ? 6.582 -5.227 1.317 1 98.56 114 ALA B C 1
ATOM 2303 O O . ALA B 1 114 ? 6.008 -5.012 0.248 1 98.56 114 ALA B O 1
ATOM 2304 N N . ASP B 1 115 ? 6.34 -6.156 2.125 1 98 115 ASP B N 1
ATOM 2305 C CA . ASP B 1 115 ? 5.258 -7.094 1.827 1 98 115 ASP B CA 1
ATOM 2306 C C . ASP B 1 115 ? 3.928 -6.359 1.665 1 98 115 ASP B C 1
ATOM 2308 O O . ASP B 1 115 ? 3.246 -6.516 0.649 1 98 115 ASP B O 1
ATOM 2312 N N . ILE B 1 116 ? 3.629 -5.508 2.59 1 98.12 116 ILE B N 1
ATOM 2313 C CA . ILE B 1 116 ? 2.377 -4.762 2.576 1 98.12 116 ILE B CA 1
ATOM 2314 C C . ILE B 1 116 ? 2.35 -3.822 1.374 1 98.12 116 ILE B C 1
ATOM 2316 O O . ILE B 1 116 ? 1.328 -3.703 0.693 1 98.12 116 ILE B O 1
ATOM 2320 N N . ALA B 1 117 ? 3.43 -3.195 1.117 1 98.56 117 ALA B N 1
ATOM 2321 C CA . ALA B 1 117 ? 3.514 -2.283 -0.02 1 98.56 117 ALA B CA 1
ATOM 2322 C C . ALA B 1 117 ? 3.287 -3.023 -1.335 1 98.56 117 ALA B C 1
ATOM 2324 O O . ALA B 1 117 ? 2.559 -2.541 -2.207 1 98.56 117 ALA B O 1
ATOM 2325 N N . ILE B 1 118 ? 3.84 -4.184 -1.478 1 98.75 118 ILE B N 1
ATOM 2326 C CA . ILE B 1 118 ? 3.738 -4.965 -2.705 1 98.75 118 ILE B CA 1
ATOM 2327 C C . ILE B 1 118 ? 2.303 -5.449 -2.893 1 98.75 118 ILE B C 1
ATOM 2329 O O . ILE B 1 118 ? 1.771 -5.422 -4.004 1 98.75 118 ILE B O 1
ATOM 2333 N N . ARG B 1 119 ? 1.701 -5.852 -1.807 1 98.5 119 ARG B N 1
ATOM 2334 C CA . ARG B 1 119 ? 0.302 -6.262 -1.879 1 98.5 119 ARG B CA 1
ATOM 2335 C C . ARG B 1 119 ? -0.574 -5.125 -2.4 1 98.5 119 ARG B C 1
ATOM 2337 O O . ARG B 1 119 ? -1.422 -5.34 -3.27 1 98.5 119 ARG B O 1
ATOM 2344 N N . ALA B 1 120 ? -0.3 -3.957 -1.865 1 98.5 120 ALA B N 1
ATOM 2345 C CA . ALA B 1 120 ? -1.096 -2.807 -2.283 1 98.5 120 ALA B CA 1
ATOM 2346 C C . ALA B 1 120 ? -0.848 -2.473 -3.752 1 98.5 120 ALA B C 1
ATOM 2348 O O . ALA B 1 120 ? -1.784 -2.158 -4.492 1 98.5 120 ALA B O 1
ATOM 2349 N N . LEU B 1 121 ? 0.383 -2.508 -4.18 1 98.5 121 LEU B N 1
ATOM 2350 C CA . LEU B 1 121 ? 0.716 -2.248 -5.574 1 98.5 121 LEU B CA 1
ATOM 2351 C C . LEU B 1 121 ? 0.02 -3.246 -6.496 1 98.5 121 LEU B C 1
ATOM 2353 O O . LEU B 1 121 ? -0.562 -2.859 -7.512 1 98.5 121 LEU B O 1
ATOM 2357 N N . PHE B 1 122 ? 0.048 -4.547 -6.121 1 98.75 122 PHE B N 1
ATOM 2358 C CA . PHE B 1 122 ? -0.587 -5.582 -6.93 1 98.75 122 PHE B CA 1
ATOM 2359 C C . PHE B 1 122 ? -2.09 -5.34 -7.035 1 98.75 122 PHE B C 1
ATOM 2361 O O . PHE B 1 122 ? -2.652 -5.367 -8.133 1 98.75 122 PHE B O 1
ATOM 2368 N N . LEU B 1 123 ? -2.691 -5.086 -5.91 1 98.56 123 LEU B N 1
ATOM 2369 C CA . LEU B 1 123 ? -4.141 -4.922 -5.859 1 98.56 123 LEU B CA 1
ATOM 2370 C C . LEU B 1 123 ? -4.582 -3.74 -6.715 1 98.56 123 LEU B C 1
ATOM 2372 O O . LEU B 1 123 ? -5.664 -3.768 -7.309 1 98.56 123 LEU B O 1
ATOM 2376 N N . ALA B 1 124 ? -3.742 -2.783 -6.844 1 98.06 124 ALA B N 1
ATOM 2377 C CA . ALA B 1 124 ? -4.094 -1.592 -7.613 1 98.06 124 ALA B CA 1
ATOM 2378 C C . ALA B 1 124 ? -3.77 -1.778 -9.094 1 98.06 124 ALA B C 1
ATOM 2380 O O . ALA B 1 124 ? -4.191 -0.98 -9.938 1 98.06 124 ALA B O 1
ATOM 2381 N N . SER B 1 125 ? -3.043 -2.791 -9.445 1 97.94 125 SER B N 1
ATOM 2382 C CA . SER B 1 125 ? -2.588 -2.99 -10.82 1 97.94 125 SER B CA 1
ATOM 2383 C C . SER B 1 125 ? -3.748 -3.352 -11.742 1 97.94 125 SER B C 1
ATOM 2385 O O . SER B 1 125 ? -4.762 -3.891 -11.289 1 97.94 125 SER B O 1
ATOM 2387 N N . PRO B 1 126 ? -3.609 -3.107 -13.008 1 97.12 126 PRO B N 1
ATOM 2388 C CA . PRO B 1 126 ? -4.668 -3.426 -13.977 1 97.12 126 PRO B CA 1
ATOM 2389 C C . PRO B 1 126 ? -5.031 -4.906 -13.984 1 97.12 126 PRO B C 1
ATOM 2391 O O . PRO B 1 126 ? -6.203 -5.258 -14.125 1 97.12 126 PRO B O 1
ATOM 2394 N N . VAL B 1 127 ? -4.117 -5.777 -13.719 1 98.12 127 VAL B N 1
ATOM 2395 C CA . VAL B 1 127 ? -4.34 -7.215 -13.844 1 98.12 127 VAL B CA 1
ATOM 2396 C C . VAL B 1 127 ? -5.258 -7.691 -12.719 1 98.12 127 VAL B C 1
ATOM 2398 O O . VAL B 1 127 ? -5.949 -8.703 -12.859 1 98.12 127 VAL B O 1
ATOM 2401 N N . ALA B 1 128 ? -5.363 -6.93 -11.656 1 98.38 128 ALA B N 1
ATOM 2402 C CA . ALA B 1 128 ? -6.148 -7.336 -10.492 1 98.38 128 ALA B CA 1
ATOM 2403 C C . ALA B 1 128 ? -7.566 -6.773 -10.57 1 98.38 128 ALA B C 1
ATOM 2405 O O . ALA B 1 128 ? -8.414 -7.102 -9.734 1 98.38 128 ALA B O 1
ATOM 2406 N N . GLN B 1 129 ? -7.922 -5.906 -11.516 1 97.5 129 GLN B N 1
ATOM 2407 C CA . GLN B 1 129 ? -9.203 -5.203 -11.547 1 97.5 129 GLN B CA 1
ATOM 2408 C C . GLN B 1 129 ? -10.297 -6.078 -12.148 1 97.5 129 GLN B C 1
ATOM 2410 O O . GLN B 1 129 ? -10.023 -6.938 -12.992 1 97.5 129 GLN B O 1
ATOM 2415 N N . PRO B 1 130 ? -11.547 -5.934 -11.734 1 96.56 130 PRO B N 1
ATOM 2416 C CA . PRO B 1 130 ? -12.008 -4.938 -10.758 1 96.56 130 PRO B CA 1
ATOM 2417 C C . PRO B 1 130 ? -11.875 -5.418 -9.312 1 96.56 130 PRO B C 1
ATOM 2419 O O . PRO B 1 130 ? -12.062 -4.637 -8.383 1 96.56 130 PRO B O 1
ATOM 2422 N N . GLU B 1 131 ? -11.453 -6.625 -9.062 1 97.62 131 GLU B N 1
ATOM 2423 C CA . GLU B 1 131 ? -11.422 -7.219 -7.727 1 97.62 131 GLU B CA 1
ATOM 2424 C C . GLU B 1 131 ? -10.406 -6.523 -6.828 1 97.62 131 GLU B C 1
ATOM 2426 O O . GLU B 1 131 ? -10.641 -6.344 -5.633 1 97.62 131 GLU B O 1
ATOM 2431 N N . GLY B 1 132 ? -9.305 -6.137 -7.402 1 98.06 132 GLY B N 1
ATOM 2432 C CA . GLY B 1 132 ? -8.266 -5.465 -6.629 1 98.06 132 GLY B CA 1
ATOM 2433 C C . GLY B 1 132 ? -8.766 -4.215 -5.93 1 98.06 132 GLY B C 1
ATOM 2434 O O . GLY B 1 132 ? -8.516 -4.027 -4.738 1 98.06 132 GLY B O 1
ATOM 2435 N N . ASN B 1 133 ? -9.531 -3.43 -6.672 1 96.62 133 ASN B N 1
ATOM 2436 C CA . ASN B 1 133 ? -10.078 -2.209 -6.094 1 96.62 133 ASN B CA 1
ATOM 2437 C C . ASN B 1 133 ? -11.062 -2.514 -4.969 1 96.62 133 ASN B C 1
ATOM 2439 O O . ASN B 1 133 ? -11.125 -1.788 -3.977 1 96.62 133 ASN B O 1
ATOM 2443 N N . ALA B 1 134 ? -11.812 -3.531 -5.168 1 96.75 134 ALA B N 1
ATOM 2444 C CA . ALA B 1 134 ? -12.766 -3.928 -4.133 1 96.75 134 ALA B CA 1
ATOM 2445 C C . ALA B 1 134 ? -12.047 -4.309 -2.842 1 96.75 134 ALA B C 1
ATOM 2447 O O . ALA B 1 134 ? -12.492 -3.945 -1.749 1 96.75 134 ALA B O 1
ATOM 2448 N N . VAL B 1 135 ? -10.93 -4.988 -2.973 1 97.69 135 VAL B N 1
ATOM 2449 C CA . VAL B 1 135 ? -10.156 -5.387 -1.803 1 97.69 135 VAL B CA 1
ATOM 2450 C C . VAL B 1 135 ? -9.523 -4.156 -1.154 1 97.69 135 VAL B C 1
ATOM 2452 O O . VAL B 1 135 ? -9.555 -4.008 0.07 1 97.69 135 VAL B O 1
ATOM 2455 N N . LEU B 1 136 ? -9.008 -3.232 -1.94 1 97 136 LEU B N 1
ATOM 2456 C CA . LEU B 1 136 ? -8.336 -2.039 -1.43 1 97 136 LEU B CA 1
ATOM 2457 C C . LEU B 1 136 ? -9.32 -1.156 -0.662 1 97 136 LEU B C 1
ATOM 2459 O O . LEU B 1 136 ? -8.93 -0.485 0.298 1 97 136 LEU B O 1
ATOM 2463 N N . SER B 1 137 ? -10.594 -1.23 -1.019 1 95.06 137 SER B N 1
ATOM 2464 C CA . SER B 1 137 ? -11.594 -0.417 -0.34 1 95.06 137 SER B CA 1
ATOM 2465 C C . SER B 1 137 ? -11.781 -0.865 1.105 1 95.06 137 SER B C 1
ATOM 2467 O O . SER B 1 137 ? -12.32 -0.119 1.927 1 95.06 137 SER B O 1
ATOM 2469 N N . HIS B 1 138 ? -11.289 -2.055 1.417 1 95.25 138 HIS B N 1
ATOM 2470 C CA . HIS B 1 138 ? -11.32 -2.609 2.766 1 95.25 138 HIS B CA 1
ATOM 2471 C C . HIS B 1 138 ? -9.93 -3.031 3.223 1 95.25 138 HIS B C 1
ATOM 2473 O O . HIS B 1 138 ? -9.781 -4.043 3.908 1 95.25 138 HIS B O 1
ATOM 2479 N N . TRP B 1 139 ? -9.062 -2.287 2.83 1 96.69 139 TRP B N 1
ATOM 2480 C CA . TRP B 1 139 ? -7.66 -2.674 2.938 1 96.69 139 TRP B CA 1
ATOM 2481 C C . TRP B 1 139 ? -7.246 -2.826 4.398 1 96.69 139 TRP B C 1
ATOM 2483 O O . TRP B 1 139 ? -6.535 -3.771 4.754 1 96.69 139 TRP B O 1
ATOM 2493 N N . LEU B 1 140 ? -7.621 -1.912 5.285 1 95.44 140 LEU B N 1
ATOM 2494 C CA . LEU B 1 140 ? -7.25 -2.004 6.691 1 95.44 140 LEU B CA 1
ATOM 2495 C C . LEU B 1 140 ? -7.762 -3.305 7.305 1 95.44 140 LEU B C 1
ATOM 2497 O O . LEU B 1 140 ? -7.047 -3.957 8.07 1 95.44 140 LEU B O 1
ATOM 2501 N N . THR B 1 141 ? -8.977 -3.654 6.891 1 95.5 141 THR B N 1
ATOM 2502 C CA . THR B 1 141 ? -9.555 -4.906 7.383 1 95.5 1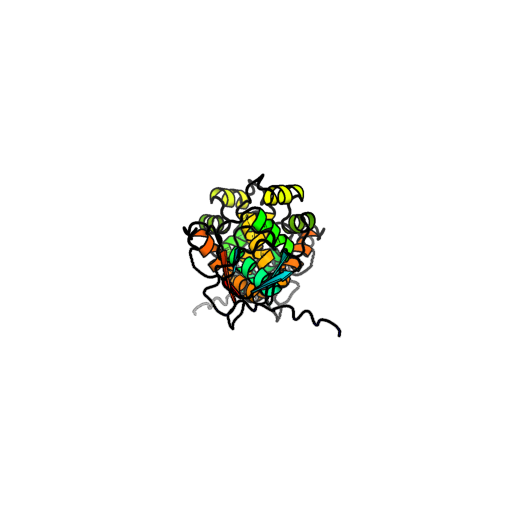41 THR B CA 1
ATOM 2503 C C . THR B 1 141 ? -8.758 -6.102 6.863 1 95.5 141 THR B C 1
ATOM 2505 O O . THR B 1 141 ? -8.453 -7.023 7.617 1 95.5 141 THR B O 1
ATOM 2508 N N . THR B 1 142 ? -8.414 -6.094 5.566 1 96.19 142 THR B N 1
ATOM 2509 C CA . THR B 1 142 ? -7.656 -7.18 4.957 1 96.19 142 THR B CA 1
ATOM 2510 C C . THR B 1 142 ? -6.297 -7.332 5.629 1 96.19 142 THR B C 1
ATOM 2512 O O . THR B 1 142 ? -5.902 -8.445 6 1 96.19 142 THR B O 1
ATOM 2515 N N . VAL B 1 143 ? -5.613 -6.246 5.844 1 97.12 143 VAL B N 1
ATOM 2516 C CA . VAL B 1 143 ? -4.277 -6.27 6.426 1 97.12 143 VAL B CA 1
ATOM 2517 C C . VAL B 1 143 ? -4.355 -6.738 7.879 1 97.12 143 VAL B C 1
ATOM 2519 O O . VAL B 1 143 ? -3.506 -7.508 8.336 1 97.12 143 VAL B O 1
ATOM 2522 N N . ARG B 1 144 ? -5.348 -6.297 8.578 1 95.25 144 ARG B N 1
ATOM 2523 C CA . ARG B 1 144 ? -5.547 -6.754 9.945 1 95.25 144 ARG B CA 1
ATOM 2524 C C . ARG B 1 144 ? -5.77 -8.266 9.992 1 95.25 144 ARG B C 1
ATOM 2526 O O . ARG B 1 144 ? -5.199 -8.953 10.844 1 95.25 144 ARG B O 1
ATOM 2533 N N . GLY B 1 145 ? -6.625 -8.734 9.094 1 94.38 145 GLY B N 1
ATOM 2534 C CA . GLY B 1 145 ? -6.871 -10.164 9.016 1 94.38 145 GLY B CA 1
ATOM 2535 C C . GLY B 1 145 ? -5.613 -10.977 8.758 1 94.38 145 GLY B C 1
ATOM 2536 O O . GLY B 1 145 ? -5.41 -12.023 9.367 1 94.38 145 GLY B O 1
ATOM 2537 N N . LEU B 1 146 ? -4.801 -10.5 7.879 1 93.94 146 LEU B N 1
ATOM 2538 C CA . LEU B 1 146 ? -3.543 -11.172 7.566 1 93.94 146 LEU B CA 1
ATOM 2539 C C . LEU B 1 146 ? -2.615 -11.172 8.781 1 93.94 146 LEU B C 1
ATOM 2541 O O . LEU B 1 146 ? -1.902 -12.148 9.016 1 93.94 146 LEU B O 1
ATOM 2545 N N . ALA B 1 147 ? -2.605 -10.086 9.523 1 90.38 147 ALA B N 1
ATOM 2546 C CA . ALA B 1 147 ? -1.741 -9.961 10.695 1 90.38 147 ALA B CA 1
ATOM 2547 C C . ALA B 1 147 ? -2.186 -10.906 11.812 1 90.38 147 ALA B C 1
ATOM 2549 O O . ALA B 1 147 ? -1.354 -11.438 12.555 1 90.38 147 ALA B O 1
ATOM 2550 N N . GLU B 1 148 ? -3.402 -11.117 11.922 1 89.12 148 GLU B N 1
ATOM 2551 C CA . GLU B 1 148 ? -3.969 -11.82 13.07 1 89.12 148 GLU B CA 1
ATOM 2552 C C . GLU B 1 148 ? -4.102 -13.312 12.797 1 89.12 148 GLU B C 1
ATOM 2554 O O . GLU B 1 148 ? -4.25 -14.109 13.727 1 89.12 148 GLU B O 1
ATOM 2559 N N . THR B 1 149 ? -4.055 -13.586 11.57 1 82.31 149 THR B N 1
ATOM 2560 C CA . THR B 1 149 ? -4.312 -14.984 11.25 1 82.31 149 THR B CA 1
ATOM 2561 C C . THR B 1 149 ? -3.174 -15.875 11.742 1 82.31 149 THR B C 1
ATOM 2563 O O . THR B 1 149 ? -2.004 -15.492 11.672 1 82.31 149 THR B O 1
ATOM 2566 N N . ASP B 1 150 ? -3.455 -16.891 12.359 1 75.94 150 ASP B N 1
ATOM 2567 C CA . ASP B 1 150 ? -2.5 -17.922 12.789 1 75.94 150 ASP B CA 1
ATOM 2568 C C . ASP B 1 150 ? -2.543 -19.125 11.867 1 75.94 150 ASP B C 1
ATOM 2570 O O . ASP B 1 150 ? -1.956 -20.172 12.172 1 75.94 150 ASP B O 1
ATOM 2574 N N . ALA B 1 151 ? -3.227 -18.938 10.797 1 71.69 151 ALA B N 1
ATOM 2575 C CA . ALA B 1 151 ? -3.305 -20.062 9.859 1 71.69 151 ALA B CA 1
ATOM 2576 C C . ALA B 1 151 ? -1.935 -20.375 9.266 1 71.69 151 ALA B C 1
ATOM 2578 O O . ALA B 1 151 ? -1.217 -19.469 8.836 1 71.69 151 ALA B O 1
ATOM 2579 N N . PRO B 1 152 ? -1.567 -21.641 9.453 1 70.94 152 PRO B N 1
ATOM 2580 C CA . PRO B 1 152 ? -0.311 -21.984 8.789 1 70.94 152 PRO B CA 1
ATOM 2581 C C . PRO B 1 152 ? -0.344 -21.719 7.285 1 70.94 152 PRO B C 1
ATOM 2583 O O . PRO B 1 152 ? -1.421 -21.688 6.684 1 70.94 152 PRO B O 1
ATOM 2586 N N . ARG B 1 153 ? 0.759 -21.266 6.844 1 76.62 153 ARG B N 1
ATOM 2587 C CA . ARG B 1 153 ? 0.848 -21.156 5.391 1 76.62 153 ARG B CA 1
ATOM 2588 C C . ARG B 1 153 ? 0.437 -22.453 4.707 1 76.62 153 ARG B C 1
ATOM 2590 O O . ARG B 1 153 ? 0.874 -23.531 5.102 1 76.62 153 ARG B O 1
ATOM 2597 N N . ALA B 1 154 ? -0.494 -22.281 3.764 1 75.56 154 ALA B N 1
ATOM 2598 C CA . ALA B 1 154 ? -0.863 -23.469 2.996 1 75.56 154 ALA B CA 1
ATOM 2599 C C . ALA B 1 154 ? 0.291 -23.938 2.111 1 75.56 154 ALA B C 1
ATOM 2601 O O . ALA B 1 154 ? 0.954 -23.109 1.467 1 75.56 154 ALA B O 1
ATOM 2602 N N . ASP B 1 155 ? 0.489 -25.203 2.143 1 83.69 155 ASP B N 1
ATOM 2603 C CA . ASP B 1 155 ? 1.551 -25.781 1.322 1 83.69 155 ASP B CA 1
ATOM 2604 C C . ASP B 1 155 ? 1.166 -25.781 -0.156 1 83.69 155 ASP B C 1
ATOM 2606 O O . ASP B 1 155 ? 2.037 -25.766 -1.029 1 83.69 155 ASP B O 1
ATOM 2610 N N . THR B 1 156 ? -0.176 -25.875 -0.334 1 93.06 156 THR B N 1
ATOM 2611 C CA . THR B 1 156 ? -0.66 -25.891 -1.709 1 93.06 156 THR B CA 1
ATOM 2612 C C . THR B 1 156 ? -1.812 -24.906 -1.896 1 93.06 156 THR B C 1
ATOM 2614 O O . THR B 1 156 ? -2.516 -24.578 -0.938 1 93.06 156 THR B O 1
ATOM 2617 N N . MET B 1 157 ? -1.897 -24.406 -3.031 1 95.56 157 MET B N 1
ATOM 2618 C CA . MET B 1 157 ? -3.051 -23.641 -3.479 1 95.56 157 MET B CA 1
ATOM 2619 C C . MET B 1 157 ? -3.857 -24.406 -4.516 1 95.56 157 MET B C 1
ATOM 2621 O O . MET B 1 157 ? -3.311 -24.844 -5.527 1 95.56 157 MET B O 1
ATOM 2625 N N . VAL B 1 158 ? -5.129 -24.578 -4.289 1 96.81 158 VAL B N 1
ATOM 2626 C CA . VAL B 1 158 ? -5.992 -25.359 -5.168 1 96.81 158 VAL B CA 1
ATOM 2627 C C . VAL B 1 158 ? -7.07 -24.453 -5.766 1 96.81 158 VAL B C 1
ATOM 2629 O O . VAL B 1 158 ? -7.707 -23.688 -5.047 1 96.81 158 VAL B O 1
ATOM 2632 N N . PHE B 1 159 ? -7.203 -24.562 -7.074 1 97.75 159 PHE B N 1
ATOM 2633 C CA . PHE B 1 159 ? -8.195 -23.734 -7.746 1 97.75 159 PHE B CA 1
ATOM 2634 C C . PHE B 1 159 ? -9.156 -24.594 -8.555 1 97.75 159 PHE B C 1
ATOM 2636 O O . PHE B 1 159 ? -8.789 -25.656 -9.047 1 97.75 159 PHE B O 1
ATOM 2643 N N . ALA B 1 160 ? -10.375 -24.141 -8.664 1 97.38 160 ALA B N 1
ATOM 2644 C CA . ALA B 1 160 ? -11.406 -24.703 -9.523 1 97.38 160 ALA B CA 1
ATOM 2645 C C . ALA B 1 160 ? -12.078 -23.625 -10.375 1 97.38 160 ALA B C 1
ATOM 2647 O O . ALA B 1 160 ? -12.141 -22.469 -9.969 1 97.38 160 ALA B O 1
ATOM 2648 N N . ARG B 1 161 ? -12.547 -24.031 -11.5 1 96.62 161 ARG B N 1
ATOM 2649 C CA . ARG B 1 161 ? -13.289 -23.156 -12.398 1 96.62 161 ARG B CA 1
ATOM 2650 C C . ARG B 1 161 ? -14.789 -23.438 -12.32 1 96.62 161 ARG B C 1
ATOM 2652 O O . ARG B 1 161 ? -15.227 -24.562 -12.562 1 96.62 161 ARG B O 1
ATOM 2659 N N . ASN B 1 162 ? -15.531 -22.438 -11.945 1 94.38 162 ASN B N 1
ATOM 2660 C CA . ASN B 1 162 ? -16.984 -22.516 -11.883 1 94.38 162 ASN B CA 1
ATOM 2661 C C . ASN B 1 162 ? -17.656 -21.391 -12.688 1 94.38 162 ASN B C 1
ATOM 2663 O O . ASN B 1 162 ? -16.984 -20.719 -13.469 1 94.38 162 ASN B O 1
ATOM 2667 N N . ALA B 1 163 ? -18.953 -21.312 -12.672 1 92.81 163 ALA B N 1
ATOM 2668 C CA . ALA B 1 163 ? -19.688 -20.312 -13.445 1 92.81 163 ALA B CA 1
ATOM 2669 C C . ALA B 1 163 ? -19.188 -18.906 -13.148 1 92.81 163 ALA B C 1
ATOM 2671 O O . ALA B 1 163 ? -19.172 -18.047 -14.031 1 92.81 163 ALA B O 1
ATOM 2672 N N . GLY B 1 164 ? -18.703 -18.625 -12.023 1 92.12 164 GLY B N 1
ATOM 2673 C CA . GLY B 1 164 ? -18.219 -17.312 -11.609 1 92.12 164 GLY B CA 1
ATOM 2674 C C . GLY B 1 164 ? -16.75 -17.094 -11.938 1 92.12 164 GLY B C 1
ATOM 2675 O O . GLY B 1 164 ? -16.219 -15.992 -11.734 1 92.12 164 GLY B O 1
ATOM 2676 N N . GLY B 1 165 ? -16.078 -18.172 -12.453 1 96.25 165 GLY B N 1
ATOM 2677 C CA . GLY B 1 165 ? -14.68 -18.062 -12.805 1 96.25 165 GLY B CA 1
ATOM 2678 C C . GLY B 1 165 ? -13.773 -18.906 -11.93 1 96.25 165 GLY B C 1
ATOM 2679 O O . GLY B 1 165 ? -14.211 -19.922 -11.375 1 96.25 165 GLY B O 1
ATOM 2680 N N . TRP B 1 166 ? -12.5 -18.594 -11.961 1 97.75 166 TRP B N 1
ATOM 2681 C CA . TRP B 1 166 ? -11.516 -19.328 -11.164 1 97.75 166 TRP B CA 1
ATOM 2682 C C . TRP B 1 166 ? -11.594 -18.922 -9.695 1 97.75 166 TRP B C 1
ATOM 2684 O O . TRP B 1 166 ? -11.609 -17.719 -9.383 1 97.75 166 TRP B O 1
ATOM 2694 N N . GLU B 1 167 ? -11.633 -19.922 -8.797 1 96.69 167 GLU B N 1
ATOM 2695 C CA . GLU B 1 167 ? -11.727 -19.641 -7.367 1 96.69 167 GLU B CA 1
ATOM 2696 C C . GLU B 1 167 ? -10.836 -20.578 -6.559 1 96.69 167 GLU B C 1
ATOM 2698 O O . GLU B 1 167 ? -10.734 -21.766 -6.871 1 96.69 167 GLU B O 1
ATOM 2703 N N . PRO B 1 168 ? -10.164 -20.016 -5.562 1 95.94 168 PRO B N 1
ATOM 2704 C CA . PRO B 1 168 ? -9.438 -20.906 -4.652 1 95.94 168 PRO B CA 1
ATOM 2705 C C . PRO B 1 168 ? -10.367 -21.859 -3.904 1 95.94 168 PRO B C 1
ATOM 2707 O O . PRO B 1 168 ? -11.5 -21.5 -3.584 1 95.94 168 PRO B O 1
ATOM 2710 N N . GLN B 1 169 ? -9.82 -23.031 -3.668 1 93.94 169 GLN B N 1
ATOM 2711 C CA . GLN B 1 169 ? -10.539 -24.062 -2.924 1 93.94 169 GLN B CA 1
ATOM 2712 C C . GLN B 1 169 ? -9.844 -24.375 -1.604 1 93.94 169 GLN B C 1
ATOM 2714 O O . GLN B 1 169 ? -8.617 -24.484 -1.552 1 93.94 169 GLN B O 1
ATOM 2719 N N . ALA B 1 170 ? -10.633 -24.406 -0.498 1 84 170 ALA B N 1
ATOM 2720 C CA . ALA B 1 170 ? -10.094 -24.75 0.812 1 84 170 ALA B CA 1
ATOM 2721 C C . ALA B 1 170 ? -9.922 -26.266 0.948 1 84 170 ALA B C 1
ATOM 2723 O O . ALA B 1 170 ? -10.844 -26.969 1.386 1 84 170 ALA B O 1
ATOM 2724 N N . MET B 1 171 ? -9.078 -26.859 0.256 1 75.94 171 MET B N 1
ATOM 2725 C CA . MET B 1 171 ? -8.938 -28.312 0.383 1 75.94 171 MET B CA 1
ATOM 2726 C C . MET B 1 171 ? -7.465 -28.703 0.5 1 75.94 171 MET B C 1
ATOM 2728 O O . MET B 1 171 ? -6.59 -28.031 -0.05 1 75.94 171 MET B O 1
ATOM 2732 N N . ALA B 1 172 ? -7.234 -29.672 1.504 1 66.62 172 ALA B N 1
ATOM 2733 C CA . ALA B 1 172 ? -5.914 -30.297 1.601 1 66.62 172 ALA B CA 1
ATOM 2734 C C . ALA B 1 172 ? -5.762 -31.438 0.6 1 66.62 172 ALA B C 1
ATOM 2736 O O . ALA B 1 172 ? -6.641 -32.281 0.491 1 66.62 172 ALA B O 1
ATOM 2737 N N . LEU B 1 173 ? -5.012 -31.156 -0.473 1 66.31 173 LEU B N 1
ATOM 2738 C CA . LEU B 1 173 ? -4.781 -32.281 -1.396 1 66.31 173 LEU B CA 1
ATOM 2739 C C . LEU B 1 173 ? -3.883 -33.312 -0.762 1 66.31 173 LEU B C 1
ATOM 2741 O O . LEU B 1 173 ? -2.908 -33 -0.083 1 66.31 173 LEU B O 1
ATOM 2745 N N . ALA B 1 174 ? -4.578 -34.469 -0.345 1 51.97 174 ALA B N 1
ATOM 2746 C CA . ALA B 1 174 ? -3.861 -35.625 0.2 1 51.97 174 ALA B CA 1
ATOM 2747 C C . ALA B 1 174 ? -2.609 -35.906 -0.62 1 51.97 174 ALA B C 1
ATOM 2749 O O . ALA B 1 174 ? -2.641 -35.875 -1.852 1 51.97 174 ALA B O 1
ATOM 2750 N N . ALA B 1 175 ? -1.342 -35.781 0.041 1 45.72 175 ALA B N 1
ATOM 2751 C CA . ALA B 1 175 ? -0.118 -36.312 -0.571 1 45.72 175 ALA B CA 1
ATOM 2752 C C . ALA B 1 175 ? -0.338 -37.688 -1.157 1 45.72 175 ALA B C 1
ATOM 2754 O O . ALA B 1 175 ? -1.109 -38.5 -0.613 1 45.72 175 ALA B O 1
#

Organism: NCBI:txid484088

pLDDT: mean 88.69, std 18.57, range [26.91, 98.75]

InterPro domains:
  IPR001387 Cro/C1-type, helix-turn-helix domain [PF01381] (75-109)
  IPR001387 Cro/C1-type, helix-turn-helix domain [PS50943] (75-107)
  IPR001387 Cro/C1-type, helix-turn-helix domain [cd00093] (73-119)
  IPR010982 Lambda repressor-like, DNA-binding domain superfamily [G3DSA:1.10.260.40] (63-126)
  IPR010982 Lambda repressor-like, DNA-binding domain superfamily [SSF47413] (72-113)

Sequence (350 aa):
MGQSIIADRGVMGEHSRKPYHYTECGLDNVFLLNGFVIERMDDEDYVSVEKIDDLWKSIGLDLVTHQKFFAPKELRFLRGLMDLTQLELARLLRVEDQTVARWEKGKVRLPGTADIAIRALFLASPVAQPEGNAVLSHWLTTVRGLAETDAPRADTMVFARNAGGWEPQAMALAAMGQSIIADRGVMGEHSRKPYHYTECGLDNVFLLNGFVIERMDDEDYVSVEKIDDLWKSIGLDLVTHQKFFAPKELRFLRGLMDLTQLELARLLRVEDQTVARWEKGKVRLPGTADIAIRALFLASPVAQPEGNAVLSHWLTTVRGLAETDAPRADTMVFARNAGGWEPQAMALAA

Foldseek 3Di:
DPPPPPQPPPPVPPPQDDWDQDCPLPDRFETERDQKDWDDDPNDIDMDGHPVLLQLLQVLVCCLQPFLADQLSNLVSLCVLLVHDLCRLCVQVVHHSVVNVCCNVVVDPDDPVNSLSSSLVSLPGPSNPPVSVVCVVVVVVSNVCSVPDPDPGDSHWYWYQDPVGIHTDPDDDDD/DPPPPPQPPPPVPPPQDDWDQDCPLPDRFETERDQKDWDQDPNDIDIDGHPVLLQLLQVLVCCLQPFLADQLSNLVSLCVLLVHDLCRLCVQVVHHSVVNVCCNVVVDPDDPVNSLSSSLVSLPGPSNPPVSVVCVVVVVVSNVCSVPDPDPGDSHWYWYQDPVGIHTDPDDDDD

Secondary structure (DSSP, 8-state):
-------------SS----EE--TTS-SSEEESSSEEEEEETTEEEEEETTHHHHHHHHHHHHHHH-SS--HHHHHHHHHHTT--HHHHHHHHTS-HHHHHHHHTTSSPPPHHHHHHHHHHHHHSGGGTTHHHHHHTTHHHHHHHHHH--PPPPS-EEEEEETTEEEEE------/-------------SS----EE--TTS-SSEEESSSEEEEEETTEEEEEETTHHHHHHHHHHHHHHH-SS--HHHHHHHHHHTT--HHHHHHHHTS-HHHHHHHHTTSSPPPHHHHHHHHHHHHHSGGGTTHHHHHHTTHHHHHHHHHH--PPPPS-EEEEEETTEEEEE------

Nearest PDB structures (foldseek):
  3eus-assembly1_B  TM=6.646E-01  e=1.373E-02  Ruegeria pomeroyi
  2ox6-assembly2_C  TM=7.444E-01  e=5.111E-02  Shewanella oneidensis MR-1
  2ef8-assembly1_B  TM=6.898E-01  e=2.886E-02  Peduovirus P2
  3eus-assembly1_A  TM=7.014E-01  e=4.827E-02  Ruegeria pomeroyi
  1b0n-assembly1_A  TM=5.751E-01  e=3.236E-02  Bacillus subtilis

Radius of gyration: 27.04 Å; Cα contacts (8 Å, |Δi|>4): 476; chains: 2; bounding box: 49×93×84 Å

Solvent-accessible surface area (backbone atoms only — not comparable to full-atom values): 20143 Å² total; per-residue (Å²): 134,82,81,75,77,72,72,78,73,68,68,79,66,91,60,91,57,71,61,42,79,48,46,89,77,68,42,90,38,34,30,30,59,50,55,62,48,72,43,76,52,99,93,35,80,43,78,48,61,63,63,51,70,52,42,54,34,40,52,50,52,46,47,63,66,69,45,73,70,77,54,29,55,53,49,47,44,50,38,50,66,66,70,44,52,55,56,56,49,12,49,62,37,54,52,51,40,66,56,45,52,32,30,43,69,56,76,39,81,75,49,41,24,44,49,50,28,50,39,52,52,49,28,33,30,77,69,32,56,72,58,16,51,60,50,44,63,43,32,64,60,48,44,46,49,44,61,66,52,79,71,72,80,72,81,59,45,33,32,36,59,53,99,92,38,54,40,81,45,100,63,83,76,80,129,132,84,82,74,77,72,72,76,73,63,68,80,67,92,61,92,55,71,61,41,79,49,48,88,77,67,42,89,38,34,31,31,59,50,54,61,48,72,44,77,52,98,94,35,80,42,76,48,62,62,64,50,68,52,42,54,35,39,52,50,50,45,47,62,64,68,44,74,69,77,54,29,55,52,49,47,44,50,38,50,68,67,70,42,53,56,57,56,49,13,48,63,35,56,52,51,40,65,58,45,51,31,30,42,68,57,77,37,81,75,51,41,24,45,51,50,26,49,37,52,51,49,29,33,30,77,68,32,56,72,58,16,52,61,49,44,64,42,31,63,60,48,42,46,49,42,61,65,53,78,71,71,80,70,80,58,44,34,33,36,58,52,97,91,39,55,38,80,48,98,62,82,78,80,129